Protein AF-A0A1F8TET8-F1 (afdb_monomer_lite)

Structure (mmCIF, N/CA/C/O backbone):
data_AF-A0A1F8TET8-F1
#
_entry.id   AF-A0A1F8TET8-F1
#
loop_
_atom_site.group_PDB
_atom_site.id
_atom_site.type_symbol
_atom_site.label_atom_id
_atom_site.label_alt_id
_atom_site.label_comp_id
_atom_site.label_asym_id
_atom_site.label_entity_id
_atom_site.label_seq_id
_atom_site.pdbx_PDB_ins_code
_atom_site.Cartn_x
_atom_site.Cartn_y
_atom_site.Cartn_z
_atom_site.occupancy
_atom_site.B_iso_or_equiv
_atom_site.auth_seq_id
_atom_site.auth_comp_id
_atom_site.auth_asym_id
_atom_site.auth_atom_id
_atom_site.pdbx_PDB_model_num
ATOM 1 N N . MET A 1 1 ? -2.206 -11.222 17.974 1.00 69.44 1 MET A N 1
ATOM 2 C CA . MET A 1 1 ? -2.991 -10.123 17.373 1.00 69.44 1 MET A CA 1
ATOM 3 C C . MET A 1 1 ? -2.351 -9.606 16.094 1.00 69.44 1 MET A C 1
ATOM 5 O O . MET A 1 1 ? -3.014 -9.692 15.076 1.00 69.44 1 MET A O 1
ATOM 9 N N . LEU A 1 2 ? -1.082 -9.167 16.093 1.00 76.62 2 LEU A N 1
ATOM 10 C CA . LEU A 1 2 ? -0.405 -8.680 14.872 1.00 76.62 2 LEU A CA 1
ATOM 11 C C . LEU A 1 2 ? -0.388 -9.699 13.717 1.00 76.62 2 LEU A C 1
ATOM 13 O O . LEU A 1 2 ? -0.742 -9.358 12.598 1.00 76.62 2 LEU A O 1
ATOM 17 N N . SER A 1 3 ? -0.072 -10.969 13.991 1.00 75.56 3 SER A N 1
ATOM 18 C CA . SER A 1 3 ? -0.052 -12.029 12.964 1.00 75.56 3 SER A CA 1
ATOM 19 C C . SER A 1 3 ? -1.425 -12.343 12.355 1.00 75.56 3 SER A C 1
ATOM 21 O O . SER A 1 3 ? -1.519 -12.833 11.228 1.00 75.56 3 SER A O 1
ATOM 23 N N . THR A 1 4 ? -2.497 -12.076 13.101 1.00 84.06 4 THR A N 1
ATOM 24 C CA . THR A 1 4 ? -3.876 -12.392 12.716 1.00 84.06 4 THR A CA 1
ATOM 25 C C . THR A 1 4 ? -4.678 -11.157 12.324 1.00 84.06 4 THR A C 1
ATOM 27 O O . THR A 1 4 ? -5.859 -11.298 12.040 1.00 84.06 4 THR A O 1
ATOM 30 N N . ASN A 1 5 ? -4.076 -9.964 12.364 1.00 88.00 5 ASN A N 1
ATOM 31 C CA . ASN A 1 5 ? -4.773 -8.682 12.267 1.00 88.00 5 ASN A CA 1
ATOM 32 C C . ASN A 1 5 ? -5.992 -8.568 13.211 1.00 88.00 5 ASN A C 1
ATOM 34 O O . ASN A 1 5 ? -7.036 -8.047 12.852 1.00 88.00 5 ASN A O 1
ATOM 38 N N . GLY A 1 6 ? -5.911 -9.146 14.413 1.00 86.56 6 GLY A N 1
ATOM 39 C CA . GLY A 1 6 ? -7.064 -9.199 15.329 1.00 86.56 6 GLY A CA 1
ATOM 40 C C . GLY A 1 6 ? -8.231 -10.084 14.855 1.00 86.56 6 GLY A C 1
ATOM 41 O O . GLY A 1 6 ? -9.262 -10.108 15.511 1.00 86.56 6 GLY A O 1
ATOM 42 N N . GLY A 1 7 ? -8.059 -10.858 13.778 1.00 88.44 7 GLY A N 1
ATOM 43 C CA . GLY A 1 7 ? -9.100 -11.720 13.213 1.00 88.44 7 GLY A CA 1
ATOM 44 C C . GLY A 1 7 ? -9.996 -11.032 12.181 1.00 88.44 7 GLY A C 1
ATOM 45 O O . GLY A 1 7 ? -11.048 -11.581 11.873 1.00 88.44 7 GLY A O 1
ATOM 46 N N . CYS A 1 8 ? -9.595 -9.868 11.660 1.00 90.94 8 CYS A N 1
ATOM 47 C CA . CYS A 1 8 ? -10.317 -9.145 10.616 1.00 90.94 8 CYS A CA 1
ATOM 48 C C . CYS A 1 8 ? -9.462 -8.935 9.358 1.00 90.94 8 CYS A C 1
ATOM 50 O O . CYS A 1 8 ? -8.225 -8.959 9.408 1.00 90.94 8 CYS A O 1
ATOM 52 N N . ASP A 1 9 ? -10.138 -8.682 8.243 1.00 92.44 9 ASP A N 1
ATOM 53 C CA . ASP A 1 9 ? -9.525 -8.286 6.977 1.00 92.44 9 ASP A CA 1
ATOM 54 C C . ASP A 1 9 ? -9.534 -6.757 6.832 1.00 92.44 9 ASP A C 1
ATOM 56 O O . ASP A 1 9 ? -10.277 -6.059 7.528 1.00 92.44 9 ASP A O 1
ATOM 60 N N . LEU A 1 10 ? -8.683 -6.219 5.955 1.00 95.00 10 LEU A N 1
ATOM 61 C CA . LEU A 1 10 ? -8.672 -4.779 5.679 1.00 95.00 10 LEU A CA 1
ATOM 62 C C . LEU A 1 10 ? -10.056 -4.318 5.163 1.00 95.00 10 LEU A C 1
ATOM 64 O O . LEU A 1 10 ? -10.738 -5.099 4.502 1.00 95.00 10 LEU A O 1
ATOM 68 N N . PRO A 1 11 ? -10.496 -3.079 5.466 1.00 94.56 11 PRO A N 1
ATOM 69 C CA . PRO A 1 11 ? -9.750 -1.974 6.082 1.00 94.56 11 PRO A CA 1
ATOM 70 C C . PRO A 1 11 ? -9.685 -2.007 7.620 1.00 94.56 11 PRO A C 1
ATOM 72 O O . PRO A 1 11 ? -9.232 -1.045 8.237 1.00 94.56 11 PRO A O 1
ATOM 75 N N . CYS A 1 12 ? -10.116 -3.090 8.272 1.00 94.06 12 CYS A N 1
ATOM 76 C CA . CYS A 1 12 ? -9.919 -3.240 9.710 1.00 94.06 12 CYS A CA 1
ATOM 77 C C . CYS A 1 12 ? -8.447 -3.510 10.047 1.00 94.06 12 CYS A C 1
ATOM 79 O O . CYS A 1 12 ? -7.751 -4.237 9.333 1.00 94.06 12 CYS A O 1
ATOM 81 N N . TRP A 1 13 ? -7.972 -2.961 11.166 1.00 93.69 13 TRP A N 1
ATOM 82 C CA . TRP A 1 13 ? -6.619 -3.217 11.652 1.00 93.69 13 TRP A CA 1
ATOM 83 C C . TRP A 1 13 ? -6.600 -3.519 13.149 1.00 93.69 13 TRP A C 1
ATOM 85 O O . TRP A 1 13 ? -7.124 -2.763 13.961 1.00 93.69 13 TRP A O 1
ATOM 95 N N . LEU A 1 14 ? -6.016 -4.662 13.519 1.00 91.44 14 LEU A N 1
ATOM 96 C CA . LEU A 1 14 ? -6.036 -5.217 14.880 1.00 91.44 14 LEU A CA 1
ATOM 97 C C . LEU A 1 14 ? -7.440 -5.316 15.515 1.00 91.44 14 LEU A C 1
ATOM 99 O O . LEU A 1 14 ? -7.566 -5.257 16.735 1.00 91.44 14 LEU A O 1
ATOM 103 N N . GLY A 1 15 ? -8.485 -5.515 14.709 1.00 92.62 15 GLY A N 1
ATOM 104 C CA . GLY A 1 15 ? -9.877 -5.555 15.175 1.00 92.62 15 GLY A CA 1
ATOM 105 C C . GLY A 1 15 ? -10.563 -4.185 15.253 1.00 92.62 15 GLY A C 1
ATOM 106 O O . GLY A 1 15 ? -11.757 -4.127 15.532 1.00 92.62 15 GLY A O 1
ATOM 107 N N . LEU A 1 16 ? -9.850 -3.086 14.982 1.00 94.38 16 LEU A N 1
ATOM 108 C CA . LEU A 1 16 ? -10.440 -1.754 14.882 1.00 94.38 16 LEU A CA 1
ATOM 109 C C . LEU A 1 16 ? -10.988 -1.542 13.471 1.00 94.38 16 LEU A C 1
ATOM 111 O O . LEU A 1 16 ? -10.232 -1.525 12.500 1.00 94.38 16 LEU A O 1
ATOM 115 N N . HIS A 1 17 ? -12.302 -1.362 13.372 1.00 95.69 17 HIS A N 1
ATOM 116 C CA . HIS A 1 17 ? -12.996 -1.036 12.131 1.00 95.69 17 HIS A CA 1
ATOM 117 C C . HIS A 1 17 ? -13.139 0.489 11.991 1.00 95.69 17 HIS A C 1
ATOM 119 O O . HIS A 1 17 ? -13.837 1.102 12.809 1.00 95.69 17 HIS A O 1
ATOM 125 N N . PRO A 1 18 ? -12.513 1.124 10.983 1.00 93.62 18 PRO A N 1
ATOM 126 C CA . PRO A 1 18 ? -12.748 2.536 10.705 1.00 93.62 18 PRO A CA 1
ATOM 127 C C . PRO A 1 18 ? -14.239 2.811 10.456 1.00 93.62 18 PRO A C 1
ATOM 129 O O . PRO A 1 18 ? -14.913 2.046 9.772 1.00 93.62 18 PRO A O 1
ATOM 132 N N . GLY A 1 19 ? -14.759 3.897 11.022 1.00 92.62 19 GLY A N 1
ATOM 133 C CA . GLY A 1 19 ? -16.165 4.300 10.954 1.00 92.62 19 GLY A CA 1
ATOM 134 C C . GLY A 1 19 ? -17.055 3.739 12.068 1.00 92.62 19 GLY A C 1
ATOM 135 O O . GLY A 1 19 ? -18.142 4.272 12.276 1.00 92.62 19 GLY A O 1
ATOM 136 N N . SER A 1 20 ? -16.614 2.723 12.821 1.00 94.62 20 SER A N 1
ATOM 137 C CA . SER A 1 20 ? -17.413 2.144 13.915 1.00 94.62 20 SER A CA 1
ATOM 138 C C . SER A 1 20 ? -16.651 1.907 15.218 1.00 94.62 20 SER A C 1
ATOM 140 O O . SER A 1 20 ? -17.275 1.880 16.276 1.00 94.62 20 SER A O 1
ATOM 142 N N . ALA A 1 21 ? -15.328 1.727 15.171 1.00 94.81 21 ALA A N 1
ATOM 143 C CA . ALA A 1 21 ? -14.517 1.559 16.371 1.00 94.81 21 ALA A CA 1
ATOM 144 C C . ALA A 1 21 ? -14.505 2.848 17.198 1.00 94.81 21 ALA A C 1
ATOM 146 O O . ALA A 1 21 ? -14.271 3.941 16.678 1.00 94.81 21 ALA A O 1
ATOM 147 N N . THR A 1 22 ? -14.736 2.717 18.496 1.00 93.69 22 THR A N 1
ATOM 148 C CA . THR A 1 22 ? -14.766 3.836 19.434 1.00 93.69 22 THR A CA 1
ATOM 149 C C . THR A 1 22 ? -13.383 4.115 20.010 1.00 93.69 22 THR A C 1
ATOM 151 O O . THR A 1 22 ? -12.483 3.274 19.989 1.00 93.69 22 THR A O 1
ATOM 154 N N . TRP A 1 23 ? -13.206 5.298 20.594 1.00 87.31 23 TRP A N 1
ATOM 155 C CA . TRP A 1 23 ? -11.983 5.605 21.335 1.00 87.31 23 TRP A CA 1
ATOM 156 C C . TRP A 1 23 ? -11.792 4.716 22.578 1.00 87.31 23 TRP A C 1
ATOM 158 O O . TRP A 1 23 ? -10.664 4.472 23.003 1.00 87.31 23 TRP A O 1
ATOM 168 N N . GLU A 1 24 ? -12.881 4.191 23.144 1.00 89.06 24 GLU A N 1
ATOM 169 C CA . GLU A 1 24 ? -12.818 3.213 24.233 1.00 89.06 24 GLU A CA 1
ATOM 170 C C . GLU A 1 24 ? -12.216 1.882 23.756 1.00 89.06 24 GLU A C 1
ATOM 172 O O . GLU A 1 24 ? -11.356 1.328 24.442 1.00 89.06 24 GLU A O 1
ATOM 177 N N . ASP A 1 25 ? -12.568 1.425 22.548 1.00 92.00 25 ASP A N 1
ATOM 178 C CA . ASP A 1 25 ? -11.974 0.227 21.936 1.00 92.00 25 ASP A CA 1
ATOM 179 C C . ASP A 1 25 ? -10.461 0.392 21.736 1.00 92.00 25 ASP A C 1
ATOM 181 O O . ASP A 1 25 ? -9.678 -0.515 22.027 1.00 92.00 25 ASP A O 1
ATOM 185 N N . VAL A 1 26 ? -10.034 1.581 21.292 1.00 88.88 26 VAL A N 1
ATOM 186 C CA . VAL A 1 26 ? -8.614 1.933 21.148 1.00 88.88 26 VAL A CA 1
ATOM 187 C C . VAL A 1 26 ? -7.909 1.894 22.501 1.00 88.88 26 VAL A C 1
ATOM 189 O O . VAL A 1 26 ? -6.871 1.243 22.641 1.00 88.88 26 VAL A O 1
ATOM 192 N N . ALA A 1 27 ? -8.469 2.565 23.510 1.00 84.50 27 ALA A N 1
ATOM 193 C CA . ALA A 1 27 ? -7.893 2.602 24.849 1.00 84.50 27 ALA A CA 1
ATOM 194 C C . ALA A 1 27 ? -7.769 1.192 25.443 1.00 84.50 27 ALA A C 1
ATOM 196 O O . ALA A 1 27 ? -6.728 0.853 26.003 1.00 84.50 27 ALA A O 1
ATOM 197 N N . TYR A 1 28 ? -8.783 0.344 25.265 1.00 87.25 28 TYR A N 1
ATOM 198 C CA . TYR A 1 28 ? -8.751 -1.051 25.698 1.00 87.25 28 TYR A CA 1
ATOM 199 C C . TYR A 1 28 ? -7.645 -1.850 24.995 1.00 87.25 28 TYR A C 1
ATOM 201 O O . TYR A 1 28 ? -6.892 -2.576 25.648 1.00 87.25 28 TYR A O 1
ATOM 209 N N . LEU A 1 29 ? -7.514 -1.689 23.675 1.00 86.81 29 LEU A N 1
ATOM 210 C CA . LEU A 1 29 ? -6.536 -2.413 22.867 1.00 86.81 29 LEU A CA 1
ATOM 211 C C . LEU A 1 29 ? -5.087 -2.027 23.206 1.00 86.81 29 LEU A C 1
ATOM 213 O O . LEU A 1 29 ? -4.218 -2.901 23.260 1.00 86.81 29 LEU A O 1
ATOM 217 N N . PHE A 1 30 ? -4.820 -0.739 23.444 1.00 81.88 30 PHE A N 1
ATOM 218 C CA . PHE A 1 30 ? -3.462 -0.221 23.643 1.00 81.88 30 PHE A CA 1
ATOM 219 C C . PHE A 1 30 ? -3.067 0.025 25.101 1.00 81.88 30 PHE A C 1
ATOM 221 O O . PHE A 1 30 ? -1.876 0.199 25.354 1.00 81.88 30 PHE A O 1
ATOM 228 N N . ALA A 1 31 ? -3.986 -0.045 26.072 1.00 79.19 31 ALA A N 1
ATOM 229 C CA . ALA A 1 31 ? -3.668 0.083 27.501 1.00 79.19 31 ALA A CA 1
ATOM 230 C C . ALA A 1 31 ? -2.448 -0.746 27.969 1.00 79.19 31 ALA A C 1
ATOM 232 O O . ALA A 1 31 ? -1.687 -0.244 28.797 1.00 79.19 31 ALA A O 1
ATOM 233 N N . PRO A 1 32 ? -2.194 -1.972 27.461 1.00 77.69 32 PRO A N 1
ATOM 234 C CA . PRO A 1 32 ? -1.034 -2.757 27.888 1.00 77.69 32 PRO A CA 1
ATOM 235 C C . PRO A 1 32 ? 0.312 -2.324 27.282 1.00 77.69 32 PRO A C 1
ATOM 237 O O . PRO A 1 32 ? 1.351 -2.774 27.761 1.00 77.69 32 PRO A O 1
ATOM 240 N N . VAL A 1 33 ? 0.313 -1.539 26.197 1.00 71.00 33 VAL A N 1
ATOM 241 C CA . VAL A 1 33 ? 1.500 -1.315 25.344 1.00 71.00 33 VAL A CA 1
ATOM 242 C C . VAL A 1 33 ? 1.757 0.147 24.972 1.00 71.00 33 VAL A C 1
ATOM 244 O O . VAL A 1 33 ? 2.816 0.445 24.426 1.00 71.00 33 VAL A O 1
ATOM 247 N N . ALA A 1 34 ? 0.828 1.064 25.245 1.00 62.81 34 ALA A N 1
ATOM 248 C CA . ALA A 1 34 ? 0.993 2.477 24.927 1.00 62.81 34 ALA A CA 1
ATOM 249 C C . ALA A 1 34 ? 2.101 3.107 25.788 1.00 62.81 34 ALA A C 1
ATOM 251 O O . ALA A 1 34 ? 1.988 3.204 27.009 1.00 62.81 34 ALA A O 1
ATOM 252 N N . THR A 1 35 ? 3.182 3.536 25.139 1.00 53.69 35 THR A N 1
ATOM 253 C CA . THR A 1 35 ? 4.355 4.150 25.783 1.00 53.69 35 THR A CA 1
ATOM 254 C C . THR A 1 35 ? 4.352 5.680 25.715 1.00 53.69 35 THR A C 1
ATOM 256 O O . THR A 1 35 ? 5.022 6.316 26.526 1.00 53.69 35 THR A O 1
ATOM 259 N N . SER A 1 36 ? 3.582 6.286 24.803 1.00 53.81 36 SER A N 1
ATOM 260 C CA . SER A 1 36 ? 3.401 7.741 24.713 1.00 53.81 36 SER A CA 1
ATOM 261 C C . SER A 1 36 ? 2.213 8.103 23.820 1.00 53.81 36 SER A C 1
ATOM 263 O O . SER A 1 36 ? 2.158 7.648 22.682 1.00 53.81 36 SER A O 1
ATOM 265 N N . GLU A 1 37 ? 1.314 8.965 24.296 1.00 56.78 37 GLU A N 1
ATOM 266 C CA . GLU A 1 37 ? 0.378 9.699 23.438 1.00 56.78 37 GLU A CA 1
ATOM 267 C C . GLU A 1 37 ? 1.061 11.003 23.013 1.00 56.78 37 GLU A C 1
ATOM 269 O O . GLU A 1 37 ? 1.509 11.768 23.871 1.00 56.78 37 GLU A O 1
ATOM 274 N N . ILE A 1 38 ? 1.161 11.271 21.710 1.00 54.97 38 ILE A N 1
ATOM 275 C CA . ILE A 1 38 ? 1.656 12.555 21.198 1.00 54.97 38 ILE A CA 1
ATOM 276 C C . ILE A 1 38 ? 0.474 13.285 20.550 1.00 54.97 38 ILE A C 1
ATOM 278 O O . ILE A 1 38 ? 0.124 12.973 19.413 1.00 54.97 38 ILE A O 1
ATOM 282 N N . PRO A 1 39 ? -0.166 14.246 21.243 1.00 53.25 39 PRO A N 1
ATOM 283 C CA . PRO A 1 39 ? -1.219 15.056 20.648 1.00 53.25 39 PRO A CA 1
ATOM 284 C C . PRO A 1 39 ? -0.616 15.961 19.569 1.00 53.25 39 PRO A C 1
ATOM 286 O O . PRO A 1 39 ? 0.228 16.810 19.866 1.00 53.25 39 PRO A O 1
ATOM 289 N N . PHE A 1 40 ? -1.045 15.801 18.319 1.00 51.31 40 PHE A N 1
ATOM 290 C CA . PHE A 1 40 ? -0.646 16.698 17.233 1.00 51.31 40 PHE A CA 1
ATOM 291 C C . PHE A 1 40 ? -1.579 17.924 17.172 1.00 51.31 40 PHE A C 1
ATOM 293 O O . PHE A 1 40 ? -2.772 17.792 17.472 1.00 51.31 40 PHE A O 1
ATOM 300 N N . PRO A 1 41 ? -1.091 19.125 16.796 1.00 48.12 41 PRO A N 1
ATOM 301 C CA . PRO A 1 41 ? -1.963 20.273 16.569 1.00 48.12 41 PRO A CA 1
ATOM 302 C C . PRO A 1 41 ? -3.046 19.949 15.522 1.00 48.12 41 PRO A C 1
ATOM 304 O O . PRO A 1 41 ? -2.769 19.247 14.548 1.00 48.12 41 PRO A O 1
ATOM 307 N N . PRO A 1 42 ? -4.280 20.451 15.705 1.00 46.47 42 PRO A N 1
ATOM 308 C CA . PRO A 1 42 ? -5.422 20.070 14.885 1.00 46.47 42 PRO A CA 1
ATOM 309 C C . PRO A 1 42 ? -5.293 20.655 13.475 1.00 46.47 42 PRO A C 1
ATOM 311 O O . PRO A 1 42 ? -5.632 21.813 13.239 1.00 46.47 42 PRO A O 1
ATOM 314 N N . SER A 1 43 ? -4.827 19.858 12.518 1.00 47.50 43 SER A N 1
ATOM 315 C CA . SER A 1 43 ? -4.970 20.157 11.094 1.00 47.50 43 SER A CA 1
ATOM 316 C C . SER A 1 43 ? -6.057 19.265 10.507 1.00 47.50 43 SER A C 1
ATOM 318 O O . SER A 1 43 ? -5.806 18.119 10.156 1.00 47.50 43 SER A O 1
ATOM 320 N N . VAL A 1 44 ? -7.267 19.826 10.427 1.00 52.62 44 VAL A N 1
ATOM 321 C CA . VAL A 1 44 ? -8.427 19.403 9.612 1.00 52.62 44 VAL A CA 1
ATOM 322 C C . VAL A 1 44 ? -9.047 18.030 9.928 1.00 52.62 44 VAL A C 1
ATOM 324 O O . VAL A 1 44 ? -10.238 17.848 9.684 1.00 52.62 44 VAL A O 1
ATOM 327 N N . VAL A 1 45 ? -8.333 17.121 10.589 1.00 52.25 45 VAL A N 1
ATOM 328 C CA . VAL A 1 45 ? -8.876 15.862 11.102 1.00 52.25 45 VAL A CA 1
ATOM 329 C C . VAL A 1 45 ? -8.779 15.857 12.623 1.00 52.25 45 VAL A C 1
ATOM 331 O O . VAL A 1 45 ? -7.751 16.157 13.230 1.00 52.25 45 VAL A O 1
ATOM 334 N N . THR A 1 46 ? -9.925 15.593 13.230 1.00 60.16 46 THR A N 1
ATOM 335 C CA . THR A 1 46 ? -10.144 15.398 14.655 1.00 60.16 46 THR A CA 1
ATOM 336 C C . THR A 1 46 ? -9.121 14.379 15.209 1.00 60.16 46 THR A C 1
ATOM 338 O O . THR A 1 46 ? -8.795 13.387 14.565 1.00 60.16 46 THR A O 1
ATOM 341 N N . LYS A 1 47 ? -8.503 14.761 16.332 1.00 62.84 47 LYS A N 1
ATOM 342 C CA . LYS A 1 47 ? -7.397 14.137 17.092 1.00 62.84 47 LYS A CA 1
ATOM 343 C C . LYS A 1 47 ? -6.635 12.965 16.440 1.00 62.84 47 LYS A C 1
ATOM 345 O O . LYS A 1 47 ? -7.169 11.871 16.268 1.00 62.84 47 LYS A O 1
ATOM 350 N N . ARG A 1 48 ? -5.332 13.181 16.218 1.00 69.94 48 ARG A N 1
ATOM 351 C CA . ARG A 1 48 ? -4.355 12.150 15.842 1.00 69.94 48 ARG A CA 1
ATOM 352 C C . ARG A 1 48 ? -3.645 11.592 17.075 1.00 69.94 48 ARG A C 1
ATOM 354 O O . ARG A 1 48 ? -3.184 12.369 17.910 1.00 69.94 48 ARG A O 1
ATOM 361 N N . TYR A 1 49 ? -3.496 10.272 17.126 1.00 69.00 49 TYR A N 1
ATOM 362 C CA . TYR A 1 49 ? -2.716 9.567 18.142 1.00 69.00 49 TYR A CA 1
ATOM 363 C C . TYR A 1 49 ? -1.697 8.653 17.479 1.00 69.00 49 TYR A C 1
ATOM 365 O O . TYR A 1 49 ? -2.088 7.767 16.721 1.00 69.00 49 TYR A O 1
ATOM 373 N N . ASP A 1 50 ? -0.417 8.872 17.776 1.00 69.06 50 ASP A N 1
ATOM 374 C CA . ASP A 1 50 ? 0.682 8.074 17.242 1.00 69.06 50 ASP A CA 1
ATOM 375 C C . ASP A 1 50 ? 1.232 7.089 18.283 1.00 69.06 50 ASP A C 1
ATOM 377 O O . ASP A 1 50 ? 1.591 7.488 19.391 1.00 69.06 50 ASP A O 1
ATOM 381 N N . PHE A 1 51 ? 1.356 5.815 17.908 1.00 70.31 51 PHE A N 1
ATOM 382 C CA . PHE A 1 51 ? 1.993 4.771 18.715 1.00 70.31 51 PHE A CA 1
ATOM 383 C C . PHE A 1 51 ? 3.232 4.240 17.997 1.00 70.31 51 PHE A C 1
ATOM 385 O O . PHE A 1 51 ? 3.146 3.845 16.835 1.00 70.31 51 PHE A O 1
ATOM 392 N N . GLY A 1 52 ? 4.371 4.206 18.693 1.00 68.38 52 GLY A N 1
ATOM 393 C CA . GLY A 1 52 ? 5.614 3.602 18.212 1.00 68.38 52 GLY A CA 1
ATOM 394 C C . GLY A 1 52 ? 5.889 2.271 18.910 1.00 68.38 52 GLY A C 1
ATOM 395 O O . GLY A 1 52 ? 5.956 2.224 20.138 1.00 68.38 52 GLY A O 1
ATOM 396 N N . LEU A 1 53 ? 6.063 1.194 18.143 1.00 69.56 53 LEU A N 1
ATOM 397 C CA . LEU A 1 53 ? 6.395 -0.136 18.656 1.00 69.56 53 LEU A CA 1
ATOM 398 C C . LEU A 1 53 ? 7.643 -0.692 17.962 1.00 69.56 53 LEU A C 1
ATOM 400 O O . LEU A 1 53 ? 7.652 -0.867 16.743 1.00 69.56 53 LEU A O 1
ATOM 404 N N . SER A 1 54 ? 8.654 -1.057 18.751 1.00 70.75 54 SER A N 1
ATOM 405 C CA . SER A 1 54 ? 9.765 -1.893 18.290 1.00 70.75 54 SER A CA 1
ATOM 406 C C . SER A 1 54 ? 9.331 -3.357 18.265 1.00 70.75 54 SER A C 1
ATOM 408 O O . SER A 1 54 ? 9.044 -3.953 19.306 1.00 70.75 54 SER A O 1
ATOM 410 N N . LEU A 1 55 ? 9.272 -3.966 17.079 1.00 68.44 55 LEU A N 1
ATOM 411 C CA . LEU A 1 55 ? 8.737 -5.326 16.917 1.00 68.44 55 LEU A CA 1
ATOM 412 C C . LEU A 1 55 ? 9.749 -6.440 17.215 1.00 68.44 55 LEU A C 1
ATOM 414 O O . LEU A 1 55 ? 9.378 -7.615 17.250 1.00 68.44 55 LEU A O 1
ATOM 418 N N . ASN A 1 56 ? 11.020 -6.111 17.445 1.00 68.31 56 ASN A N 1
ATOM 419 C CA . ASN A 1 56 ? 12.008 -7.081 17.897 1.00 68.31 56 ASN A CA 1
ATOM 420 C C . ASN A 1 56 ? 12.989 -6.482 18.910 1.00 68.31 56 ASN A C 1
ATOM 422 O O . ASN A 1 56 ? 13.124 -5.273 19.036 1.00 68.31 56 ASN A O 1
ATOM 426 N N . ARG A 1 57 ? 13.693 -7.360 19.638 1.00 62.22 57 ARG A N 1
ATOM 427 C CA . ARG A 1 57 ? 14.670 -6.968 20.675 1.00 62.22 57 ARG A CA 1
ATOM 428 C C . ARG A 1 57 ? 15.879 -6.197 20.144 1.00 62.22 57 ARG A C 1
ATOM 430 O O . ARG A 1 57 ? 16.689 -5.744 20.941 1.00 62.22 57 ARG A O 1
ATOM 437 N N . LEU A 1 58 ? 16.044 -6.170 18.827 1.00 59.22 58 LEU A N 1
ATOM 438 C CA . LEU A 1 58 ? 17.153 -5.513 18.156 1.00 59.22 58 LEU A CA 1
ATOM 439 C C . LEU A 1 58 ? 16.729 -4.141 17.591 1.00 59.22 58 LEU A C 1
ATOM 441 O O . LEU A 1 58 ? 17.547 -3.500 16.950 1.00 59.22 58 LEU A O 1
ATOM 445 N N . ASP A 1 59 ? 15.475 -3.711 17.810 1.00 65.69 59 ASP A N 1
ATOM 446 C CA . ASP A 1 59 ? 14.892 -2.447 17.322 1.00 65.69 59 ASP A CA 1
ATOM 447 C C . ASP A 1 59 ? 14.992 -2.248 15.798 1.00 65.69 59 ASP A C 1
ATOM 449 O O . ASP A 1 59 ? 15.060 -1.141 15.275 1.00 65.69 59 ASP A O 1
ATOM 453 N N . ILE A 1 60 ? 14.987 -3.356 15.061 1.00 63.47 60 ILE A N 1
ATOM 454 C CA . ILE A 1 60 ? 15.248 -3.382 13.619 1.00 63.47 60 ILE A CA 1
ATOM 455 C C . ILE A 1 60 ? 13.991 -3.018 12.798 1.00 63.47 60 ILE A C 1
ATOM 457 O O . ILE A 1 60 ? 14.091 -2.586 11.647 1.00 63.47 60 ILE A O 1
ATOM 461 N N . VAL A 1 61 ? 12.797 -3.225 13.363 1.00 71.38 61 VAL A N 1
ATOM 462 C CA . VAL A 1 61 ? 11.514 -2.926 12.709 1.00 71.38 61 VAL A CA 1
ATOM 463 C C . VAL A 1 61 ? 10.674 -2.051 13.625 1.00 71.38 61 VAL A C 1
ATOM 465 O O . VAL A 1 61 ? 10.294 -2.487 14.717 1.00 71.38 61 VAL A O 1
ATOM 468 N N . ASN A 1 62 ? 10.340 -0.864 13.127 1.00 77.69 62 ASN A N 1
ATOM 469 C CA . ASN A 1 62 ? 9.439 0.072 13.775 1.00 77.69 62 ASN A CA 1
ATOM 470 C C . ASN A 1 62 ? 8.047 -0.029 13.162 1.00 77.69 62 ASN A C 1
ATOM 472 O O . ASN A 1 62 ? 7.883 -0.058 11.942 1.00 77.69 62 ASN A O 1
ATOM 476 N N . LEU A 1 63 ? 7.049 -0.049 14.034 1.00 82.88 63 LEU A N 1
ATOM 477 C CA . LEU A 1 63 ? 5.650 0.126 13.695 1.00 82.88 63 LEU A CA 1
ATOM 478 C C . LEU A 1 63 ? 5.195 1.477 14.244 1.00 82.88 63 LEU A C 1
ATOM 480 O O . LEU A 1 63 ? 5.210 1.684 15.455 1.00 82.88 63 LEU A O 1
ATOM 484 N N . LEU A 1 64 ? 4.792 2.369 13.347 1.00 83.69 64 LEU A N 1
ATOM 485 C CA . LEU A 1 64 ? 4.104 3.612 13.660 1.00 83.69 64 LEU A CA 1
ATOM 486 C C . LEU A 1 64 ? 2.618 3.443 13.333 1.00 83.69 64 LEU A C 1
ATOM 488 O O . LEU A 1 64 ? 2.268 3.053 12.222 1.00 83.69 64 LEU A O 1
ATOM 492 N N . LEU A 1 65 ? 1.746 3.746 14.285 1.00 85.44 65 LEU A N 1
ATOM 493 C CA . LEU A 1 65 ? 0.295 3.709 14.113 1.00 85.44 65 LEU A CA 1
ATOM 494 C C . LEU A 1 65 ? -0.280 5.094 14.376 1.00 85.44 65 LEU A C 1
ATOM 496 O O . LEU A 1 65 ? -0.155 5.560 15.498 1.00 85.44 65 LEU A O 1
ATOM 500 N N . GLY A 1 66 ? -0.944 5.694 13.392 1.00 85.44 66 GLY A N 1
ATOM 501 C CA . GLY A 1 66 ? -1.720 6.921 13.533 1.00 85.44 66 GLY A CA 1
ATOM 502 C C . GLY A 1 66 ? -3.220 6.626 13.540 1.00 85.44 66 GLY A C 1
ATOM 503 O O . GLY A 1 66 ? -3.741 6.080 12.572 1.00 85.44 66 GLY A O 1
ATOM 504 N N . LEU A 1 67 ? -3.933 7.004 14.598 1.00 86.56 67 LEU A N 1
ATOM 505 C CA . LEU A 1 67 ? -5.396 6.905 14.670 1.00 86.56 67 LEU A CA 1
ATOM 506 C C . LEU A 1 67 ? -6.018 8.291 14.623 1.00 86.56 67 LEU A C 1
ATOM 508 O O . LEU A 1 67 ? -5.602 9.168 15.377 1.00 86.56 67 LEU A O 1
ATOM 512 N N . PHE A 1 68 ? -7.023 8.464 13.769 1.00 84.56 68 PHE A N 1
ATOM 513 C CA . PHE A 1 68 ? -7.738 9.722 13.587 1.00 84.56 68 PHE A CA 1
ATOM 514 C C . PHE A 1 68 ? -9.178 9.548 14.059 1.00 84.56 68 PHE A C 1
ATOM 516 O O . PHE A 1 68 ? -9.942 8.775 13.482 1.00 84.56 68 PHE A O 1
ATOM 523 N N . GLU A 1 69 ? -9.542 10.236 15.132 1.00 84.44 69 GLU A N 1
ATOM 524 C CA . GLU A 1 69 ? -10.835 10.113 15.811 1.00 84.44 69 GLU A CA 1
ATOM 525 C C . GLU A 1 69 ? -11.737 11.279 15.440 1.00 84.44 69 GLU A C 1
ATOM 527 O O . GLU A 1 69 ? -11.265 12.393 15.528 1.00 84.44 69 GLU A O 1
ATOM 532 N N . LYS A 1 70 ? -13.016 11.075 15.106 1.00 84.31 70 LYS A N 1
ATOM 533 C CA . LYS A 1 70 ? -14.044 12.125 14.999 1.00 84.31 70 LYS A CA 1
ATOM 534 C C . LYS A 1 70 ? -15.251 11.760 15.851 1.00 84.31 70 LYS A C 1
ATOM 536 O O . LYS A 1 70 ? -15.818 10.688 15.671 1.00 84.31 70 LYS A O 1
ATOM 541 N N . GLU A 1 71 ? -15.658 12.668 16.736 1.00 87.00 71 GLU A N 1
ATOM 542 C CA . GLU A 1 71 ? -16.837 12.507 17.604 1.00 87.00 71 GLU A CA 1
ATOM 543 C C . GLU A 1 71 ? -16.840 11.181 18.400 1.00 87.00 71 GLU A C 1
ATOM 545 O O . GLU A 1 71 ? -17.875 10.571 18.642 1.00 87.00 71 GLU A O 1
ATOM 550 N N . GLY A 1 72 ? -15.658 10.740 18.835 1.00 87.00 72 GLY A N 1
ATOM 551 C CA . GLY A 1 72 ? -15.423 9.519 19.605 1.00 87.00 72 GLY A CA 1
ATOM 552 C C . GLY A 1 72 ? -15.230 8.253 18.768 1.00 87.00 72 GLY A C 1
ATOM 553 O O . GLY A 1 72 ? -15.022 7.189 19.350 1.00 87.00 72 GLY A O 1
ATOM 554 N N . VAL A 1 73 ? -15.265 8.352 17.436 1.00 90.94 73 VAL A N 1
ATOM 555 C CA . VAL A 1 73 ? -15.179 7.217 16.506 1.00 90.94 73 VAL A CA 1
ATOM 556 C C . VAL A 1 73 ? -13.928 7.326 15.637 1.00 90.94 73 VAL A C 1
ATOM 558 O O . VAL A 1 73 ? -13.673 8.368 15.034 1.00 90.94 73 VAL A O 1
ATOM 561 N N . VAL A 1 74 ? -13.155 6.248 15.528 1.00 90.94 74 VAL A N 1
ATOM 562 C CA . VAL A 1 74 ? -11.986 6.158 14.642 1.00 90.94 74 VAL A CA 1
ATOM 563 C C . VAL A 1 74 ? -12.449 6.233 13.191 1.00 90.94 74 VAL A C 1
ATOM 565 O O . VAL A 1 74 ? -13.172 5.361 12.729 1.00 90.94 74 VAL A O 1
ATOM 568 N N . GLN A 1 75 ? -12.025 7.260 12.463 1.00 88.50 75 GLN A N 1
ATOM 569 C CA . GLN A 1 75 ? -12.372 7.474 11.055 1.00 88.50 75 GLN A CA 1
ATOM 570 C C . GLN A 1 75 ? -11.311 6.930 10.104 1.00 88.50 75 GLN A C 1
ATOM 572 O O . GLN A 1 75 ? -11.638 6.417 9.038 1.00 88.50 75 GLN A O 1
ATOM 577 N N . HIS A 1 76 ? -10.042 7.049 10.493 1.00 89.69 76 HIS A N 1
ATOM 578 C CA . HIS A 1 76 ? -8.910 6.643 9.674 1.00 89.69 76 HIS A CA 1
ATOM 579 C C . HIS A 1 76 ? -7.812 6.030 10.539 1.00 89.69 76 HIS A C 1
ATOM 581 O O . HIS A 1 76 ? -7.553 6.472 11.664 1.00 89.69 76 HIS A O 1
ATOM 587 N N . ILE A 1 77 ? -7.177 5.001 9.988 1.00 91.25 77 ILE A N 1
ATOM 588 C CA . ILE A 1 77 ? -6.056 4.287 10.581 1.00 91.25 77 ILE A CA 1
ATOM 589 C C . ILE A 1 77 ? -4.894 4.359 9.595 1.00 91.25 77 ILE A C 1
ATOM 591 O O . ILE A 1 77 ? -4.995 3.890 8.464 1.00 91.25 77 ILE A O 1
ATOM 595 N N . TYR A 1 78 ? -3.780 4.923 10.045 1.00 89.81 78 TYR A N 1
ATOM 596 C CA . TYR A 1 78 ? -2.506 4.914 9.345 1.00 89.81 78 TYR A CA 1
ATOM 597 C C . TYR A 1 78 ? -1.559 3.933 10.027 1.00 89.81 78 TYR A C 1
ATOM 599 O O . TYR A 1 78 ? -1.348 4.011 11.233 1.00 89.81 78 TYR A O 1
ATOM 607 N N . VAL A 1 79 ? -0.954 3.033 9.266 1.00 90.50 79 VAL A N 1
ATOM 608 C CA . VAL A 1 79 ? -0.003 2.042 9.768 1.00 90.50 79 VAL A CA 1
ATOM 609 C C . VAL A 1 79 ? 1.256 2.146 8.934 1.00 90.50 79 VAL A C 1
ATOM 611 O O . VAL A 1 79 ? 1.187 2.012 7.722 1.00 90.50 79 VAL A O 1
ATOM 614 N N . ASN A 1 80 ? 2.412 2.343 9.548 1.00 88.62 80 ASN A N 1
ATOM 615 C CA . ASN A 1 80 ? 3.689 2.358 8.854 1.00 88.62 80 ASN A CA 1
ATOM 616 C C . ASN A 1 80 ? 4.649 1.365 9.498 1.00 88.62 80 ASN A C 1
ATOM 618 O O . ASN A 1 80 ? 4.982 1.463 10.677 1.00 88.62 80 ASN A O 1
ATOM 622 N N . TYR A 1 81 ? 5.101 0.418 8.691 1.00 87.31 81 TYR A N 1
ATOM 623 C CA . TYR A 1 81 ? 6.204 -0.467 9.005 1.00 87.31 81 TYR A CA 1
ATOM 624 C C . TYR A 1 81 ? 7.446 0.075 8.319 1.00 87.31 81 TYR A C 1
ATOM 626 O O . TYR A 1 81 ? 7.506 0.124 7.088 1.00 87.31 81 TYR A O 1
ATOM 634 N N . SER A 1 82 ? 8.446 0.452 9.107 1.00 80.56 82 SER A N 1
ATOM 635 C CA . SER A 1 82 ? 9.726 0.929 8.598 1.00 80.56 82 SER A CA 1
ATOM 636 C C . SER A 1 82 ? 10.888 0.129 9.167 1.00 80.56 82 SER A C 1
ATOM 638 O O . SER A 1 82 ? 10.910 -0.300 10.323 1.00 80.56 82 SER A O 1
ATOM 640 N N . ALA A 1 83 ? 11.861 -0.093 8.299 1.00 70.69 83 ALA A N 1
ATOM 641 C CA . ALA A 1 83 ? 13.139 -0.690 8.620 1.00 70.69 83 ALA A CA 1
ATOM 642 C C . ALA A 1 83 ? 14.100 0.334 9.227 1.00 70.69 83 ALA A C 1
ATOM 644 O O . ALA A 1 83 ? 14.294 1.405 8.650 1.00 70.69 83 ALA A O 1
ATOM 645 N N . VAL A 1 84 ? 14.769 -0.014 10.327 1.00 63.34 84 VAL A N 1
ATOM 646 C CA . VAL A 1 84 ? 15.839 0.814 10.897 1.00 63.34 84 VAL A CA 1
ATOM 647 C C . VAL A 1 84 ? 17.200 0.252 10.474 1.00 63.34 84 VAL A C 1
ATOM 649 O O . VAL A 1 84 ? 17.576 -0.847 10.862 1.00 63.34 84 VAL A O 1
ATOM 652 N N . ASN A 1 85 ? 17.926 1.025 9.659 1.00 53.56 85 ASN A N 1
ATOM 653 C CA . ASN A 1 85 ? 19.387 1.036 9.458 1.00 53.56 85 ASN A CA 1
ATOM 654 C C . ASN A 1 85 ? 20.180 -0.265 9.165 1.00 53.56 85 ASN A C 1
ATOM 656 O O . ASN A 1 85 ? 21.404 -0.184 9.113 1.00 53.56 85 ASN A O 1
ATOM 660 N N . GLU A 1 86 ? 19.575 -1.428 8.893 1.00 60.62 86 GLU A N 1
ATOM 661 C CA . GLU A 1 86 ? 20.340 -2.678 8.663 1.00 60.62 86 GLU A CA 1
ATOM 662 C C . GLU A 1 86 ? 19.881 -3.512 7.446 1.00 60.62 86 GLU A C 1
ATOM 664 O O . GLU A 1 86 ? 19.606 -4.707 7.561 1.00 60.62 86 GLU A O 1
ATOM 669 N N . ARG A 1 87 ? 19.827 -2.900 6.253 1.00 58.78 87 ARG A N 1
ATOM 670 C CA . ARG A 1 87 ? 19.332 -3.536 5.005 1.00 58.78 87 ARG A CA 1
ATOM 671 C C . ARG A 1 87 ? 20.034 -4.847 4.630 1.00 58.78 87 ARG A C 1
ATOM 673 O O . ARG A 1 87 ? 19.378 -5.796 4.202 1.00 58.78 87 ARG A O 1
ATOM 680 N N . ASP A 1 88 ? 21.345 -4.929 4.854 1.00 64.50 88 ASP A N 1
ATOM 681 C CA . ASP A 1 88 ? 22.151 -6.105 4.497 1.00 64.50 88 ASP A CA 1
ATOM 682 C C . ASP A 1 88 ? 22.157 -7.201 5.573 1.00 64.50 88 ASP A C 1
ATOM 684 O O . ASP A 1 88 ? 22.805 -8.236 5.405 1.00 64.50 88 ASP A O 1
ATOM 688 N N . ASN A 1 89 ? 21.442 -7.016 6.688 1.00 68.12 89 ASN A N 1
ATOM 689 C CA . ASN A 1 89 ? 21.381 -8.011 7.750 1.00 68.12 89 ASN A CA 1
ATOM 690 C C . ASN A 1 89 ? 20.321 -9.090 7.419 1.00 68.12 89 ASN A C 1
ATOM 692 O O . ASN A 1 89 ? 19.123 -8.799 7.348 1.00 68.12 89 ASN A O 1
ATOM 696 N N . PRO A 1 90 ? 20.689 -10.377 7.267 1.00 70.38 90 PRO A N 1
ATOM 697 C CA . PRO A 1 90 ? 19.716 -11.440 7.004 1.00 70.38 90 PRO A CA 1
ATOM 698 C C . PRO A 1 90 ? 18.649 -11.584 8.102 1.00 70.38 90 PRO A C 1
ATOM 700 O O . PRO A 1 90 ? 17.504 -11.940 7.815 1.00 70.38 90 PRO A O 1
ATOM 703 N N . ALA A 1 91 ? 18.997 -11.281 9.358 1.00 68.56 91 ALA A N 1
ATOM 704 C CA . ALA A 1 91 ? 18.051 -11.297 10.471 1.00 68.56 91 ALA A CA 1
ATOM 705 C C . ALA A 1 91 ? 17.026 -10.151 10.380 1.00 68.56 91 ALA A C 1
ATOM 707 O O . ALA A 1 91 ? 15.875 -10.335 10.793 1.00 68.56 91 ALA A O 1
ATOM 708 N N . TYR A 1 92 ? 17.412 -9.008 9.796 1.00 70.12 92 TYR A N 1
ATOM 709 C CA . TYR A 1 92 ? 16.498 -7.914 9.459 1.00 70.12 92 TYR A CA 1
ATOM 710 C C . TYR A 1 92 ? 15.476 -8.370 8.424 1.00 70.12 92 TYR A C 1
ATOM 712 O O . TYR A 1 92 ? 14.279 -8.350 8.712 1.00 70.12 92 TYR A O 1
ATOM 720 N N . ASN A 1 93 ? 15.945 -8.870 7.278 1.00 70.81 93 ASN A N 1
ATOM 721 C CA . ASN A 1 93 ? 15.076 -9.284 6.177 1.00 70.81 93 ASN A CA 1
ATOM 722 C C . ASN A 1 93 ? 14.050 -10.328 6.635 1.00 70.81 93 ASN A C 1
ATOM 724 O O . ASN A 1 93 ? 12.866 -10.222 6.323 1.00 70.81 93 ASN A O 1
ATOM 728 N N . ALA A 1 94 ? 14.470 -11.292 7.460 1.00 76.75 94 ALA A N 1
ATOM 729 C CA . ALA A 1 94 ? 13.564 -12.283 8.032 1.00 76.75 94 ALA A CA 1
ATOM 730 C C . ALA A 1 94 ? 12.548 -11.677 9.020 1.00 76.75 94 ALA A C 1
ATOM 732 O O . ALA A 1 94 ? 11.372 -12.040 8.992 1.00 76.75 94 ALA A O 1
ATOM 733 N N . SER A 1 95 ? 12.979 -10.765 9.898 1.00 75.69 95 SER A N 1
ATOM 734 C CA . SER A 1 95 ? 12.098 -10.134 10.893 1.00 75.69 95 SER A CA 1
ATOM 735 C C . SER A 1 95 ? 11.062 -9.225 10.236 1.00 75.69 95 SER A C 1
ATOM 737 O O . SER A 1 95 ? 9.874 -9.340 10.538 1.00 75.69 95 SER A O 1
ATOM 739 N N . PHE A 1 96 ? 11.497 -8.371 9.307 1.00 77.69 96 PHE A N 1
ATOM 740 C CA . PHE A 1 96 ? 10.624 -7.489 8.540 1.00 77.69 96 PHE A CA 1
ATOM 741 C C . PHE A 1 96 ? 9.629 -8.303 7.710 1.00 77.69 96 PHE A C 1
ATOM 743 O O . PHE A 1 96 ? 8.423 -8.151 7.898 1.00 77.69 96 PHE A O 1
ATOM 750 N N . ALA A 1 97 ? 10.106 -9.259 6.902 1.00 80.06 97 ALA A N 1
ATOM 751 C CA . ALA A 1 97 ? 9.242 -10.117 6.090 1.00 80.06 97 ALA A CA 1
ATOM 752 C C . ALA A 1 97 ? 8.196 -10.867 6.927 1.00 80.06 97 ALA A C 1
ATOM 754 O O . ALA A 1 97 ? 7.068 -11.051 6.480 1.00 80.06 97 ALA A O 1
ATOM 755 N N . ASN A 1 98 ? 8.534 -11.295 8.147 1.00 80.62 98 ASN A N 1
ATOM 756 C CA . ASN A 1 98 ? 7.571 -11.941 9.038 1.00 80.62 98 ASN A CA 1
ATOM 757 C C . ASN A 1 98 ? 6.547 -10.961 9.622 1.00 80.62 98 ASN A C 1
ATOM 759 O O . ASN A 1 98 ? 5.371 -11.313 9.703 1.00 80.62 98 ASN A O 1
ATOM 763 N N . ALA A 1 99 ? 6.967 -9.755 10.011 1.00 79.56 99 ALA A N 1
ATOM 764 C CA . ALA A 1 99 ? 6.077 -8.736 10.567 1.00 79.56 99 ALA A CA 1
ATOM 765 C C . ALA A 1 99 ? 5.066 -8.223 9.533 1.00 79.56 99 ALA A C 1
ATOM 767 O O . ALA A 1 99 ? 3.904 -7.998 9.867 1.00 79.56 99 ALA A O 1
ATOM 768 N N . VAL A 1 100 ? 5.500 -8.083 8.279 1.00 84.06 100 VAL A N 1
ATOM 769 C CA . VAL A 1 100 ? 4.702 -7.473 7.210 1.00 84.06 100 VAL A CA 1
ATOM 770 C C . VAL A 1 100 ? 4.139 -8.475 6.207 1.00 84.06 100 VAL A C 1
ATOM 772 O O . VAL A 1 100 ? 3.552 -8.066 5.210 1.00 84.06 100 VAL A O 1
ATOM 775 N N . ARG A 1 101 ? 4.280 -9.788 6.451 1.00 87.06 101 ARG A N 1
ATOM 776 C CA . ARG A 1 101 ? 3.923 -10.832 5.474 1.00 87.06 101 ARG A CA 1
ATOM 777 C C . ARG A 1 101 ? 2.520 -10.651 4.893 1.00 87.06 101 ARG A C 1
ATOM 779 O O . ARG A 1 101 ? 2.336 -10.696 3.678 1.00 87.06 101 ARG A O 1
ATOM 786 N N . ARG A 1 102 ? 1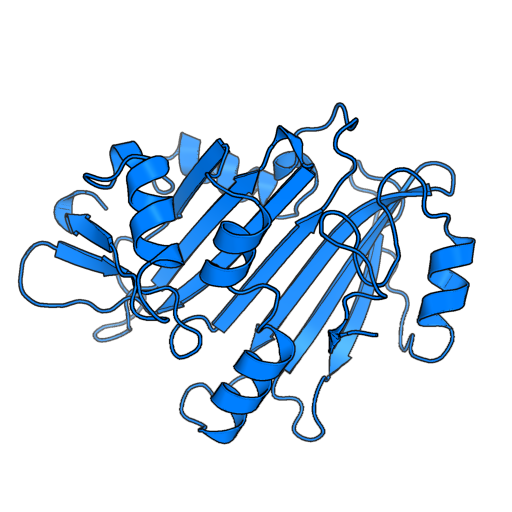.558 -10.422 5.793 1.00 88.81 102 ARG A N 1
ATOM 787 C CA . ARG A 1 102 ? 0.132 -10.228 5.492 1.00 88.81 102 ARG A CA 1
ATOM 788 C C . ARG A 1 102 ? -0.135 -8.986 4.636 1.00 88.81 102 ARG A C 1
ATOM 790 O O . ARG A 1 102 ? -1.124 -8.947 3.926 1.00 88.81 102 ARG A O 1
ATOM 797 N N . TYR A 1 103 ? 0.741 -7.991 4.702 1.00 91.81 103 TYR A N 1
ATOM 798 C CA . TYR A 1 103 ? 0.565 -6.702 4.034 1.00 91.81 103 TYR A CA 1
ATOM 799 C C . TYR A 1 103 ? 1.474 -6.540 2.816 1.00 91.81 103 TYR A C 1
ATOM 801 O O . TYR A 1 103 ? 1.567 -5.451 2.256 1.00 91.81 103 TYR A O 1
ATOM 809 N N . SER A 1 104 ? 2.145 -7.613 2.389 1.00 90.56 104 SER A N 1
ATOM 810 C CA . SER A 1 104 ? 2.879 -7.620 1.124 1.00 90.56 104 SER A CA 1
ATOM 811 C C . SER A 1 104 ? 1.978 -7.310 -0.057 1.00 90.56 104 SER A C 1
ATOM 813 O O . SER A 1 104 ? 0.788 -7.613 -0.029 1.00 90.56 104 SER A O 1
ATOM 815 N N . LEU A 1 105 ? 2.566 -6.753 -1.116 1.00 93.00 105 LEU A N 1
ATOM 816 C CA . LEU A 1 105 ? 1.843 -6.436 -2.343 1.00 93.00 105 LEU A CA 1
ATOM 817 C C . LEU A 1 105 ? 1.091 -7.658 -2.881 1.00 93.00 105 LEU A C 1
ATOM 819 O O . LEU A 1 105 ? -0.079 -7.566 -3.234 1.00 93.00 105 LEU A O 1
ATOM 823 N N . GLN A 1 106 ? 1.751 -8.815 -2.890 1.00 91.06 106 GLN A N 1
ATOM 824 C CA . GLN A 1 106 ? 1.187 -10.069 -3.375 1.00 91.06 106 GLN A CA 1
ATOM 825 C C . GLN A 1 106 ? -0.019 -10.496 -2.535 1.00 91.06 106 GLN A C 1
ATOM 827 O O . GLN A 1 106 ? -1.043 -10.867 -3.100 1.00 91.06 106 GLN A O 1
ATOM 832 N N . GLN A 1 107 ? 0.081 -10.414 -1.204 1.00 91.44 107 GLN A N 1
ATOM 833 C CA . GLN A 1 107 ? -1.017 -10.792 -0.315 1.00 91.44 107 GLN A CA 1
ATOM 834 C C . GLN A 1 107 ? -2.189 -9.809 -0.415 1.00 91.44 107 GLN A C 1
ATOM 836 O O . GLN A 1 107 ? -3.328 -10.241 -0.536 1.00 91.44 107 GLN A O 1
ATOM 841 N N . ILE A 1 108 ? -1.917 -8.501 -0.457 1.00 94.56 108 ILE A N 1
ATOM 842 C CA . ILE A 1 108 ? -2.954 -7.477 -0.629 1.00 94.56 108 ILE A CA 1
ATOM 843 C C . ILE A 1 108 ? -3.703 -7.666 -1.951 1.00 94.56 108 ILE A C 1
ATOM 845 O O . ILE A 1 108 ? -4.930 -7.598 -1.963 1.00 94.56 108 ILE A O 1
ATOM 849 N N . LEU A 1 109 ? -2.998 -7.944 -3.049 1.00 95.25 109 LEU A N 1
ATOM 850 C CA . LEU A 1 109 ? -3.627 -8.275 -4.330 1.00 95.25 109 LEU A CA 1
ATOM 851 C C . LEU A 1 109 ? -4.410 -9.590 -4.254 1.00 95.25 109 LEU A C 1
ATOM 853 O O . LEU A 1 109 ? -5.539 -9.652 -4.727 1.00 95.25 109 LEU A O 1
ATOM 857 N N . ALA A 1 110 ? -3.856 -10.636 -3.637 1.00 93.56 110 ALA A N 1
ATOM 858 C CA . ALA A 1 110 ? -4.536 -11.924 -3.509 1.00 93.56 110 ALA A CA 1
ATOM 859 C C . ALA A 1 110 ? -5.851 -11.824 -2.716 1.00 93.56 110 ALA A C 1
ATOM 861 O O . ALA A 1 110 ? -6.836 -12.447 -3.108 1.00 93.56 110 ALA A O 1
ATOM 862 N N . ASP A 1 111 ? -5.868 -11.021 -1.650 1.00 93.81 111 ASP A N 1
ATOM 863 C CA . ASP A 1 111 ? -7.018 -10.886 -0.754 1.00 93.81 111 ASP A CA 1
ATOM 864 C C . ASP A 1 111 ? -8.106 -9.957 -1.316 1.00 93.81 111 ASP A C 1
ATOM 866 O O . ASP A 1 111 ? -9.287 -10.177 -1.058 1.00 93.81 111 ASP A O 1
ATOM 870 N N . ASN A 1 112 ? -7.729 -8.937 -2.098 1.00 96.06 112 ASN A N 1
ATOM 871 C CA . ASN A 1 112 ? -8.649 -7.871 -2.522 1.00 96.06 112 ASN A CA 1
ATOM 872 C C . ASN A 1 112 ? -8.927 -7.845 -4.037 1.00 96.06 112 ASN A C 1
ATOM 874 O O . ASN A 1 112 ? -9.830 -7.141 -4.486 1.00 96.06 112 ASN A O 1
ATOM 878 N N . GLY A 1 113 ? -8.200 -8.623 -4.842 1.00 96.06 113 GLY A N 1
ATOM 879 C CA . GLY A 1 113 ? -8.398 -8.699 -6.289 1.00 96.06 113 GLY A CA 1
ATOM 880 C C . GLY A 1 113 ? -7.669 -7.602 -7.070 1.00 96.06 113 GLY A C 1
ATOM 881 O O . GLY A 1 113 ? -6.555 -7.206 -6.738 1.00 96.06 113 GLY A O 1
ATOM 882 N N . VAL A 1 114 ? -8.273 -7.156 -8.174 1.00 97.62 114 VAL A N 1
ATOM 883 C CA . VAL A 1 114 ? -7.687 -6.127 -9.048 1.00 97.62 114 VAL A CA 1
ATOM 884 C C . VAL A 1 114 ? -7.850 -4.749 -8.386 1.00 97.62 114 VAL A C 1
ATOM 886 O O . VAL A 1 114 ? -8.975 -4.404 -8.026 1.00 97.62 114 VAL A O 1
ATOM 889 N N . PRO A 1 115 ? -6.775 -3.950 -8.233 1.00 98.06 115 PRO A N 1
ATOM 890 C CA . PRO A 1 115 ? -6.863 -2.625 -7.619 1.00 98.06 115 PRO A CA 1
ATOM 891 C C . PRO A 1 115 ? -7.622 -1.631 -8.503 1.00 98.06 115 PRO A C 1
ATOM 893 O O . PRO A 1 115 ? -7.641 -1.776 -9.726 1.00 98.06 115 PRO A O 1
ATOM 896 N N . SER A 1 116 ? -8.197 -0.586 -7.899 1.00 97.25 116 SER A N 1
ATOM 897 C CA . SER A 1 116 ? -8.877 0.493 -8.633 1.00 97.25 116 SER A CA 1
ATOM 898 C C . SER A 1 116 ? -7.882 1.426 -9.321 1.00 97.25 116 SER A C 1
ATOM 900 O O . SER A 1 116 ? -8.132 1.894 -10.433 1.00 97.25 116 SER A O 1
ATOM 902 N N . ARG A 1 117 ? -6.738 1.685 -8.677 1.00 95.94 117 ARG A N 1
ATOM 903 C CA . ARG A 1 117 ? -5.649 2.515 -9.205 1.00 95.94 117 ARG A CA 1
ATOM 904 C C . ARG A 1 117 ? -4.298 2.002 -8.720 1.00 95.94 117 ARG A C 1
ATOM 906 O O . ARG A 1 117 ? -4.176 1.477 -7.613 1.00 95.94 117 ARG A O 1
ATOM 913 N N . VAL A 1 118 ? -3.274 2.217 -9.538 1.00 97.50 118 VAL A N 1
ATOM 914 C CA . VAL A 1 118 ? -1.873 2.029 -9.155 1.00 97.50 118 VAL A CA 1
ATOM 915 C C . VAL A 1 118 ? -1.095 3.259 -9.598 1.00 97.50 118 VAL A C 1
ATOM 917 O O . VAL A 1 118 ? -1.154 3.633 -10.773 1.00 97.50 118 VAL A O 1
ATOM 920 N N . LEU A 1 119 ? -0.391 3.883 -8.657 1.00 95.94 119 LEU A N 1
ATOM 921 C CA . LEU A 1 119 ? 0.502 5.010 -8.914 1.00 95.94 119 LEU A CA 1
ATOM 922 C C . LEU A 1 119 ? 1.944 4.591 -8.659 1.00 95.94 119 LEU A C 1
ATOM 924 O O . LEU A 1 119 ? 2.218 3.776 -7.775 1.00 95.94 119 LEU A O 1
ATOM 928 N N . LEU A 1 120 ? 2.850 5.171 -9.434 1.00 94.81 120 LEU A N 1
ATOM 929 C CA . LEU A 1 120 ? 4.273 4.893 -9.408 1.00 94.81 120 LEU A CA 1
ATOM 930 C C . LEU A 1 120 ? 5.059 6.193 -9.267 1.00 94.81 120 LEU A C 1
ATOM 932 O O . LEU A 1 120 ? 4.758 7.192 -9.921 1.00 94.81 120 LEU A O 1
ATOM 936 N N . GLU A 1 121 ? 6.100 6.133 -8.452 1.00 92.12 121 GLU A N 1
ATOM 937 C CA . GLU A 1 121 ? 7.177 7.113 -8.404 1.00 92.12 121 GLU A CA 1
ATOM 938 C C . GLU A 1 121 ? 8.498 6.368 -8.550 1.00 92.12 121 GLU A C 1
ATOM 940 O O . GLU A 1 121 ? 8.768 5.409 -7.819 1.00 92.12 121 GLU A O 1
ATOM 945 N N . ILE A 1 122 ? 9.329 6.829 -9.478 1.00 88.38 122 ILE A N 1
ATOM 946 C CA . ILE A 1 122 ? 10.716 6.402 -9.608 1.00 88.38 122 ILE A CA 1
ATOM 947 C C . ILE A 1 122 ? 11.547 7.676 -9.793 1.00 88.38 122 ILE A C 1
ATOM 949 O O . ILE A 1 122 ? 11.457 8.304 -10.846 1.00 88.38 122 ILE A O 1
ATOM 953 N N . PRO A 1 123 ? 12.325 8.113 -8.785 1.00 77.50 123 PRO A N 1
ATOM 954 C CA . PRO A 1 123 ? 13.076 9.359 -8.879 1.00 77.50 123 PRO A CA 1
ATOM 955 C C . PRO A 1 123 ? 14.074 9.318 -10.038 1.00 77.50 123 PRO A C 1
ATOM 957 O O . PRO A 1 123 ? 14.911 8.421 -10.074 1.00 77.50 123 PRO A O 1
ATOM 960 N N . ALA A 1 124 ? 14.022 10.316 -10.928 1.00 63.47 124 ALA A N 1
ATOM 961 C CA . ALA A 1 124 ? 14.772 10.396 -12.193 1.00 63.47 124 ALA A CA 1
ATOM 962 C C . ALA A 1 124 ? 16.302 10.254 -12.076 1.00 63.47 124 ALA A C 1
ATOM 964 O O . ALA A 1 124 ? 16.984 9.973 -13.060 1.00 63.47 124 ALA A O 1
ATOM 965 N N . TYR A 1 125 ? 16.867 10.450 -10.881 1.00 63.91 125 TYR A N 1
ATOM 966 C CA . TYR A 1 125 ? 18.278 10.202 -10.620 1.00 63.91 125 TYR A CA 1
ATOM 967 C C . TYR A 1 125 ? 18.475 9.614 -9.223 1.00 63.91 125 TYR A C 1
ATOM 969 O O . TYR A 1 125 ? 17.894 10.123 -8.257 1.00 63.91 125 TYR A O 1
ATOM 977 N N . PRO A 1 126 ? 19.342 8.596 -9.070 1.00 61.62 126 PRO A N 1
ATOM 978 C CA . PRO A 1 126 ? 19.795 8.194 -7.751 1.00 61.62 126 PRO A CA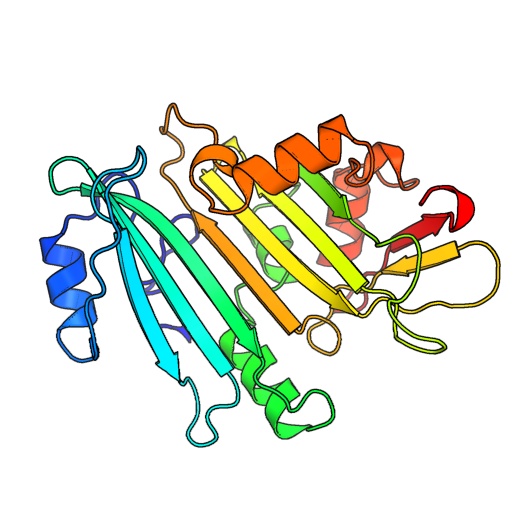 1
ATOM 979 C C . PRO A 1 126 ? 20.481 9.390 -7.078 1.00 61.62 126 PRO A C 1
ATOM 981 O O . PRO A 1 126 ? 21.261 10.106 -7.708 1.00 61.62 126 PRO A O 1
ATOM 984 N N . ALA A 1 127 ? 20.185 9.610 -5.794 1.00 60.34 127 ALA A N 1
ATOM 985 C CA . ALA A 1 127 ? 20.689 10.762 -5.037 1.00 60.34 127 ALA A CA 1
ATOM 986 C C . ALA A 1 127 ? 22.230 10.850 -5.016 1.00 60.34 127 ALA A C 1
ATOM 988 O O . ALA A 1 127 ? 22.789 11.929 -4.828 1.00 60.34 127 ALA A O 1
ATOM 989 N N . GLU A 1 128 ? 22.913 9.722 -5.240 1.00 61.59 128 GLU A N 1
ATOM 990 C CA . GLU A 1 128 ? 24.366 9.610 -5.299 1.00 61.59 128 GLU A CA 1
ATOM 991 C C . GLU A 1 128 ? 24.809 8.683 -6.442 1.00 61.59 128 GLU A C 1
ATOM 993 O O . GLU A 1 128 ? 24.077 7.791 -6.880 1.00 61.59 128 GLU A O 1
ATOM 998 N N . LEU A 1 129 ? 26.047 8.866 -6.913 1.00 59.69 129 LEU A N 1
ATOM 999 C CA . LEU A 1 129 ? 26.661 7.994 -7.913 1.00 59.69 129 LEU A CA 1
ATOM 1000 C C . LEU A 1 129 ? 26.714 6.548 -7.379 1.00 59.69 129 LEU A C 1
ATOM 1002 O O . LEU A 1 129 ? 27.374 6.288 -6.376 1.00 59.69 129 LEU A O 1
ATOM 1006 N N . ASN A 1 130 ? 26.073 5.611 -8.086 1.00 64.50 130 ASN A N 1
ATOM 1007 C CA . ASN A 1 130 ? 25.896 4.195 -7.713 1.00 64.50 130 ASN A CA 1
ATOM 1008 C C . ASN A 1 130 ? 24.861 3.898 -6.610 1.00 64.50 130 ASN A C 1
ATOM 1010 O O . ASN A 1 130 ? 24.780 2.745 -6.183 1.00 64.50 130 ASN A O 1
ATOM 1014 N N . ALA A 1 131 ? 24.062 4.870 -6.159 1.00 67.62 131 ALA A N 1
ATOM 1015 C CA . ALA A 1 131 ? 22.929 4.545 -5.295 1.00 67.62 131 ALA A CA 1
ATOM 1016 C C . ALA A 1 131 ? 21.861 3.749 -6.079 1.00 67.62 131 ALA A C 1
ATOM 1018 O O . ALA A 1 131 ? 21.706 3.950 -7.291 1.00 67.62 131 ALA A O 1
ATOM 1019 N N . PRO A 1 132 ? 21.140 2.822 -5.420 1.00 69.44 132 PRO A N 1
ATOM 1020 C CA . PRO A 1 132 ? 20.040 2.105 -6.050 1.00 69.44 132 PRO A CA 1
ATOM 1021 C C . PRO A 1 132 ? 18.935 3.082 -6.459 1.00 69.44 132 PRO A C 1
ATOM 1023 O O . PRO A 1 132 ? 18.762 4.146 -5.858 1.00 69.44 132 PRO A O 1
ATOM 1026 N N . TRP A 1 133 ? 18.170 2.704 -7.482 1.00 78.12 133 TRP A N 1
ATOM 1027 C CA . TRP A 1 133 ? 16.966 3.442 -7.843 1.00 78.12 133 TRP A CA 1
ATOM 1028 C C . TRP A 1 133 ? 15.917 3.207 -6.772 1.00 78.12 133 TRP A C 1
ATOM 1030 O O . TRP A 1 133 ? 15.646 2.066 -6.414 1.00 78.12 133 TRP A O 1
ATOM 1040 N N . TRP A 1 134 ? 15.327 4.275 -6.261 1.00 84.19 134 TRP A N 1
ATOM 1041 C CA . TRP A 1 134 ? 14.202 4.166 -5.346 1.00 84.19 134 TRP A CA 1
ATOM 1042 C C . TRP A 1 134 ? 12.923 3.967 -6.146 1.00 84.19 134 TRP A C 1
ATOM 1044 O O . TRP A 1 134 ? 12.812 4.438 -7.275 1.00 84.19 134 TRP A O 1
ATOM 1054 N N . PHE A 1 135 ? 11.961 3.260 -5.573 1.00 89.25 135 PHE A N 1
ATOM 1055 C CA . PHE A 1 135 ? 10.605 3.261 -6.090 1.00 89.25 135 PHE A CA 1
ATOM 1056 C C . PHE A 1 135 ? 9.610 3.428 -4.952 1.00 89.25 135 PHE A C 1
ATOM 1058 O O . PHE A 1 135 ? 9.823 2.929 -3.838 1.00 89.25 135 PHE A O 1
ATOM 1065 N N . THR A 1 136 ? 8.483 4.033 -5.299 1.00 92.12 136 THR A N 1
ATOM 1066 C CA . THR A 1 136 ? 7.260 3.982 -4.513 1.00 92.12 136 THR A CA 1
ATOM 1067 C C . THR A 1 136 ? 6.139 3.436 -5.391 1.00 92.12 136 THR A C 1
ATOM 1069 O O . THR A 1 136 ? 5.942 3.883 -6.521 1.00 92.12 136 THR A O 1
ATOM 1072 N N . VAL A 1 137 ? 5.421 2.433 -4.886 1.00 94.69 137 VAL A N 1
ATOM 1073 C CA . VAL A 1 137 ? 4.191 1.917 -5.499 1.00 94.69 137 VAL A CA 1
ATOM 1074 C C . VAL A 1 137 ? 3.042 2.175 -4.541 1.00 94.69 137 VAL A C 1
ATOM 1076 O O . VAL A 1 137 ? 3.044 1.640 -3.432 1.00 94.69 137 VAL A O 1
ATOM 1079 N N . TRP A 1 138 ? 2.045 2.934 -4.982 1.00 95.44 138 TRP A N 1
ATOM 1080 C CA . TRP A 1 138 ? 0.774 3.066 -4.274 1.00 95.44 138 TRP A CA 1
ATOM 1081 C C . TRP A 1 138 ? -0.288 2.223 -4.965 1.00 95.44 138 TRP A C 1
ATOM 1083 O O . TRP A 1 138 ? -0.468 2.306 -6.181 1.00 95.44 138 TRP A O 1
ATOM 1093 N N . VAL A 1 139 ? -1.005 1.426 -4.183 1.00 96.69 139 VAL A N 1
ATOM 1094 C CA . VAL A 1 139 ? -2.088 0.553 -4.633 1.00 96.69 139 VAL A CA 1
ATOM 1095 C C . VAL A 1 139 ? -3.361 0.956 -3.911 1.00 96.69 139 VAL A C 1
ATOM 1097 O O . VAL A 1 139 ? -3.422 0.922 -2.681 1.00 96.69 139 VAL A O 1
ATOM 1100 N N . PHE A 1 140 ? -4.372 1.324 -4.689 1.00 95.69 140 PHE A N 1
ATOM 1101 C CA . PHE A 1 140 ? -5.648 1.810 -4.189 1.00 95.69 140 PHE A CA 1
ATOM 1102 C C . PHE A 1 140 ? -6.734 0.757 -4.396 1.00 95.69 140 PHE A C 1
ATOM 1104 O O . PHE A 1 140 ? -6.848 0.166 -5.473 1.00 95.69 140 PHE A O 1
ATOM 1111 N N . TYR A 1 141 ? -7.561 0.580 -3.370 1.00 96.50 141 TYR A N 1
ATOM 1112 C CA . TYR A 1 141 ? -8.887 -0.018 -3.463 1.00 96.50 141 TYR A CA 1
ATOM 1113 C C . TYR A 1 141 ? -9.876 0.999 -2.916 1.00 96.50 141 TYR A C 1
ATOM 1115 O O . TYR A 1 141 ? -10.262 0.952 -1.747 1.00 96.50 141 TYR A O 1
ATOM 1123 N N . ASP A 1 142 ? -10.240 1.955 -3.768 1.00 92.50 142 ASP A N 1
ATOM 1124 C CA . ASP A 1 142 ? -11.052 3.109 -3.373 1.00 92.50 142 ASP A CA 1
ATOM 1125 C C . ASP A 1 142 ? -12.394 2.666 -2.767 1.00 92.50 142 ASP A C 1
ATOM 1127 O O . ASP A 1 142 ? -12.786 3.151 -1.710 1.00 92.50 142 ASP A O 1
ATOM 1131 N N . GLU A 1 143 ? -13.035 1.660 -3.371 1.00 92.94 143 GLU A N 1
ATOM 1132 C CA . GLU A 1 143 ? -14.310 1.090 -2.907 1.00 92.94 143 GLU A CA 1
ATOM 1133 C C . GLU A 1 143 ? -14.203 0.321 -1.581 1.00 92.94 143 GLU A C 1
ATOM 1135 O O . GLU A 1 143 ? -15.216 0.076 -0.933 1.00 92.94 143 GLU A O 1
ATOM 1140 N N . LEU A 1 144 ? -12.994 -0.074 -1.170 1.00 95.00 144 LEU A N 1
ATOM 1141 C CA . LEU A 1 144 ? -12.750 -0.785 0.089 1.00 95.00 144 LEU A CA 1
ATOM 1142 C C . LEU A 1 144 ? -12.163 0.128 1.170 1.00 95.00 144 LEU A C 1
ATOM 1144 O O . LEU A 1 144 ? -11.975 -0.317 2.300 1.00 95.00 144 LEU A O 1
ATOM 1148 N N . GLY A 1 145 ? -11.841 1.383 0.841 1.00 93.88 145 GLY A N 1
ATOM 1149 C CA . GLY A 1 145 ? -11.165 2.290 1.762 1.00 93.88 145 GLY A CA 1
ATOM 1150 C C . GLY A 1 145 ? -9.748 1.832 2.119 1.00 93.88 145 GLY A C 1
ATOM 1151 O O . GLY A 1 145 ? -9.353 1.946 3.281 1.00 93.88 145 GLY A O 1
ATOM 1152 N N . ILE A 1 146 ? -8.981 1.322 1.143 1.00 95.25 146 ILE A N 1
ATOM 1153 C CA . ILE A 1 146 ? -7.605 0.836 1.347 1.00 95.25 146 ILE A CA 1
ATOM 1154 C C . ILE A 1 146 ? -6.628 1.559 0.415 1.00 95.25 146 ILE A C 1
ATOM 1156 O O . ILE A 1 146 ? -6.810 1.590 -0.803 1.00 95.25 146 ILE A O 1
ATOM 1160 N N . LEU A 1 147 ? -5.539 2.060 0.994 1.00 94.69 147 LEU A N 1
ATOM 1161 C CA . LEU A 1 147 ? -4.357 2.553 0.297 1.00 94.69 147 LEU A CA 1
ATOM 1162 C C . LEU A 1 147 ? -3.136 1.852 0.886 1.00 94.69 147 LEU A C 1
ATOM 1164 O O . LEU A 1 147 ? -2.824 2.029 2.063 1.00 94.69 147 LEU A O 1
ATOM 1168 N N . ALA A 1 148 ? -2.452 1.058 0.067 1.00 94.94 148 ALA A N 1
ATOM 1169 C CA . ALA A 1 148 ? -1.198 0.412 0.428 1.00 94.94 148 ALA A CA 1
ATOM 1170 C C . ALA A 1 148 ? -0.033 1.056 -0.327 1.00 94.94 148 ALA A C 1
ATOM 1172 O O . ALA A 1 148 ? -0.072 1.208 -1.546 1.00 94.94 148 ALA A O 1
ATOM 1173 N N . GLU A 1 149 ? 1.014 1.413 0.402 1.00 93.50 149 GLU A N 1
ATOM 1174 C CA . GLU A 1 149 ? 2.230 2.024 -0.118 1.00 93.50 149 GLU A CA 1
ATOM 1175 C C . GLU A 1 149 ? 3.409 1.075 0.097 1.00 93.50 149 GLU A C 1
ATOM 1177 O O . GLU A 1 149 ? 3.639 0.594 1.209 1.00 93.50 149 GLU A O 1
ATOM 1182 N N . TYR A 1 150 ? 4.193 0.863 -0.956 1.00 93.00 150 TYR A N 1
ATOM 1183 C CA . TYR A 1 150 ? 5.401 0.048 -0.943 1.00 93.00 150 TYR A CA 1
ATOM 1184 C C . TYR A 1 150 ? 6.594 0.891 -1.372 1.00 93.00 150 TYR A C 1
ATOM 1186 O O . TYR A 1 150 ? 6.676 1.304 -2.528 1.00 93.00 150 TYR A O 1
ATOM 1194 N N . ARG A 1 151 ? 7.539 1.094 -0.452 1.00 89.62 151 ARG A N 1
ATOM 1195 C CA . ARG A 1 151 ? 8.802 1.794 -0.710 1.00 89.62 151 ARG A CA 1
ATOM 1196 C C . ARG A 1 151 ? 9.956 0.817 -0.738 1.00 89.62 151 ARG A C 1
ATOM 1198 O O . ARG A 1 151 ? 10.123 0.020 0.193 1.00 89.62 151 ARG A O 1
ATOM 1205 N N . GLY A 1 152 ? 10.780 0.903 -1.772 1.00 86.81 152 GLY A N 1
ATOM 1206 C CA . GLY A 1 152 ? 11.883 -0.025 -1.933 1.00 86.81 152 GLY A CA 1
ATOM 1207 C C . GLY A 1 152 ? 12.953 0.399 -2.922 1.00 86.81 152 GLY A C 1
ATOM 1208 O O . GLY A 1 152 ? 12.923 1.490 -3.487 1.00 86.81 152 GLY A O 1
ATOM 1209 N N . GLU A 1 153 ? 13.908 -0.504 -3.108 1.00 80.25 153 GLU A N 1
ATOM 1210 C CA . GLU A 1 153 ? 15.013 -0.365 -4.048 1.00 80.25 153 GLU A CA 1
ATOM 1211 C C . GLU A 1 153 ? 14.738 -1.165 -5.329 1.00 80.25 153 GLU A C 1
ATOM 1213 O O . GLU A 1 153 ? 14.588 -2.394 -5.333 1.00 80.25 153 GLU A O 1
ATOM 1218 N N . GLY A 1 154 ? 14.668 -0.450 -6.443 1.00 67.00 154 GLY A N 1
ATOM 1219 C CA . GLY A 1 154 ? 14.563 -0.978 -7.789 1.00 67.00 154 GLY A CA 1
ATOM 1220 C C . GLY A 1 154 ? 15.905 -1.499 -8.285 1.00 67.00 154 GLY A C 1
ATOM 1221 O O . GLY A 1 154 ? 16.980 -1.027 -7.908 1.00 67.00 154 GLY A O 1
ATOM 1222 N N . LEU A 1 155 ? 15.843 -2.488 -9.172 1.00 66.62 155 LEU A N 1
ATOM 1223 C CA . LEU A 1 155 ? 17.019 -2.954 -9.887 1.00 66.62 155 LEU A CA 1
ATOM 1224 C C . LEU A 1 155 ? 17.132 -2.183 -11.195 1.00 66.62 155 LEU A C 1
ATOM 1226 O O . LEU A 1 155 ? 16.354 -2.404 -12.126 1.00 66.62 155 LEU A O 1
ATOM 1230 N N . ALA A 1 156 ? 18.159 -1.346 -11.303 1.00 58.56 156 ALA A N 1
ATOM 1231 C CA . ALA A 1 156 ? 18.650 -0.982 -12.620 1.00 58.56 156 ALA A CA 1
ATOM 1232 C C . ALA A 1 156 ? 19.200 -2.251 -13.281 1.00 58.56 156 ALA A C 1
ATOM 1234 O O . ALA A 1 156 ? 20.102 -2.900 -12.748 1.00 58.56 156 ALA A O 1
ATOM 1235 N N . HIS A 1 157 ? 18.668 -2.622 -14.441 1.00 59.81 157 HIS A N 1
ATOM 1236 C CA . HIS A 1 157 ? 19.281 -3.651 -15.266 1.00 59.81 157 HIS A CA 1
ATOM 1237 C C . HIS A 1 157 ? 19.267 -3.222 -16.730 1.00 59.81 157 HIS A C 1
ATOM 1239 O O . HIS A 1 157 ? 18.211 -2.994 -17.296 1.00 59.81 157 HIS A O 1
ATOM 1245 N N . SER A 1 158 ? 20.459 -3.236 -17.337 1.00 50.31 158 SER A N 1
ATOM 1246 C CA . SER A 1 158 ? 20.689 -3.503 -18.762 1.00 50.31 158 SER A CA 1
ATOM 1247 C C . SER A 1 158 ? 19.842 -2.687 -19.758 1.00 50.31 158 SER A C 1
ATOM 1249 O O . SER A 1 158 ? 18.927 -3.232 -20.371 1.00 50.31 158 SER A O 1
ATOM 1251 N N . GLY A 1 159 ? 20.229 -1.435 -20.017 1.00 65.25 159 GLY A N 1
ATOM 1252 C CA . GLY A 1 159 ? 19.720 -0.651 -21.151 1.00 65.25 159 GLY A CA 1
ATOM 1253 C C . GLY A 1 159 ? 18.886 0.563 -20.741 1.00 65.25 159 GLY A C 1
ATOM 1254 O O . GLY A 1 159 ? 19.249 1.271 -19.808 1.00 65.25 159 GLY A O 1
ATOM 1255 N N . ASP A 1 160 ? 17.798 0.789 -21.474 1.00 81.44 160 ASP A N 1
ATOM 1256 C CA . ASP A 1 160 ? 16.840 1.903 -21.416 1.00 81.44 160 ASP A CA 1
ATOM 1257 C C . ASP A 1 160 ? 15.593 1.585 -20.564 1.00 81.44 160 ASP A C 1
ATOM 1259 O O . ASP A 1 160 ? 14.532 2.174 -20.760 1.00 81.44 160 ASP A O 1
ATOM 1263 N N . GLN A 1 161 ? 15.689 0.635 -19.624 1.00 85.56 161 GLN A N 1
ATOM 1264 C CA . GLN A 1 161 ? 14.565 0.173 -18.802 1.00 85.56 161 GLN A CA 1
ATOM 1265 C C . GLN A 1 161 ? 14.925 0.052 -17.316 1.00 85.56 161 GLN A C 1
ATOM 1267 O O . GLN A 1 161 ? 16.031 -0.344 -16.944 1.00 85.56 161 GLN A O 1
ATOM 1272 N N . ILE A 1 162 ? 13.943 0.329 -16.461 1.00 85.56 162 ILE A N 1
ATOM 1273 C CA . ILE A 1 162 ? 13.992 0.148 -15.009 1.00 85.56 162 ILE A CA 1
ATOM 1274 C C . ILE A 1 162 ? 13.122 -1.055 -14.649 1.00 85.56 162 ILE A C 1
ATOM 1276 O O . ILE A 1 162 ? 11.974 -1.155 -15.090 1.00 85.56 162 ILE A O 1
ATOM 1280 N N . ARG A 1 163 ? 13.652 -1.974 -13.832 1.00 87.06 163 ARG A N 1
ATOM 1281 C CA . ARG A 1 163 ? 12.920 -3.148 -13.347 1.00 87.06 163 ARG A CA 1
ATOM 1282 C C 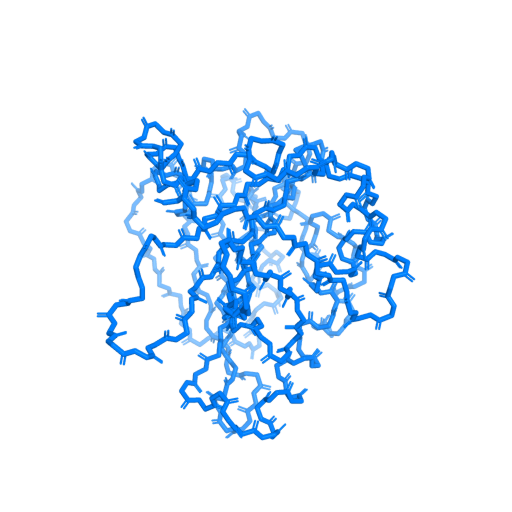. ARG A 1 163 ? 12.566 -2.981 -11.872 1.00 87.06 163 ARG A C 1
ATOM 1284 O O . ARG A 1 163 ? 13.444 -2.933 -11.009 1.00 87.06 163 ARG A O 1
ATOM 1291 N N . VAL A 1 164 ? 11.271 -2.973 -11.579 1.00 88.88 164 VAL A N 1
ATOM 1292 C CA . VAL A 1 164 ? 10.739 -2.801 -10.222 1.00 88.88 164 VAL A CA 1
ATOM 1293 C C . VAL A 1 164 ? 10.209 -4.136 -9.713 1.00 88.88 164 VAL A C 1
ATOM 1295 O O . VAL A 1 164 ? 9.346 -4.748 -10.341 1.00 88.88 164 VAL A O 1
ATOM 1298 N N . CYS A 1 165 ? 10.738 -4.591 -8.575 1.00 87.00 165 CYS A N 1
ATOM 1299 C CA . CYS A 1 165 ? 10.379 -5.859 -7.938 1.00 87.00 165 CYS A CA 1
ATOM 1300 C C . CYS A 1 165 ? 10.037 -5.615 -6.452 1.00 87.00 165 CYS A C 1
ATOM 1302 O O . CYS A 1 165 ? 10.941 -5.638 -5.615 1.00 87.00 165 CYS A O 1
ATOM 1304 N N . PRO A 1 166 ? 8.762 -5.371 -6.099 1.00 85.38 166 PRO A N 1
ATOM 1305 C CA . PRO A 1 166 ? 8.298 -5.204 -4.717 1.00 85.38 166 PRO A CA 1
ATOM 1306 C C . PRO A 1 166 ? 8.284 -6.522 -3.908 1.00 85.38 166 PRO A C 1
ATOM 1308 O O . PRO A 1 166 ? 7.247 -6.990 -3.437 1.00 85.38 166 PRO A O 1
ATOM 1311 N N . GLU A 1 167 ? 9.443 -7.165 -3.770 1.00 78.62 167 GLU A N 1
ATOM 1312 C CA . GLU A 1 167 ? 9.678 -8.322 -2.891 1.00 78.62 167 GLU A CA 1
ATOM 1313 C C . GLU A 1 167 ? 10.214 -7.872 -1.519 1.00 78.62 167 GLU A C 1
ATOM 1315 O O . GLU A 1 167 ? 10.809 -6.802 -1.403 1.00 78.62 167 GLU A O 1
ATOM 1320 N N . PHE A 1 168 ? 10.060 -8.684 -0.464 1.00 72.94 168 PHE A N 1
ATOM 1321 C CA . PHE A 1 168 ? 10.494 -8.294 0.893 1.00 72.94 168 PHE A CA 1
ATOM 1322 C C . PHE A 1 168 ? 11.984 -7.959 1.015 1.00 72.94 168 PHE A C 1
ATOM 1324 O O . PHE A 1 168 ? 12.348 -7.166 1.870 1.00 72.94 168 PHE A O 1
ATOM 1331 N N . SER A 1 169 ? 12.845 -8.551 0.183 1.00 69.62 169 SER A N 1
ATOM 1332 C CA . SER A 1 169 ? 14.278 -8.225 0.130 1.00 69.62 169 SER A CA 1
ATOM 1333 C C . SER A 1 169 ? 14.566 -6.823 -0.407 1.00 69.62 169 SER A C 1
ATOM 1335 O O . SER A 1 169 ? 15.698 -6.363 -0.305 1.00 69.62 169 SER A O 1
ATOM 1337 N N . AR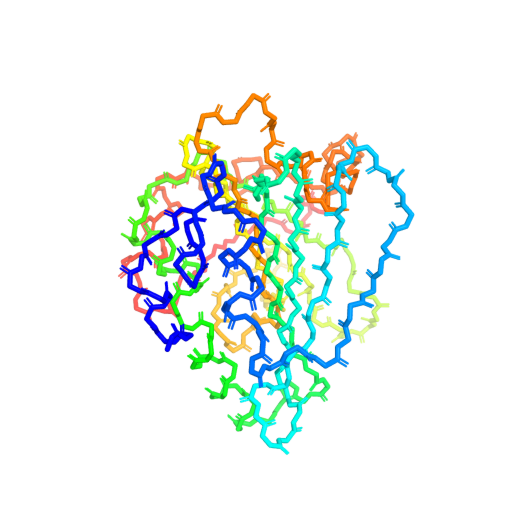G A 1 170 ? 13.574 -6.167 -1.016 1.00 73.38 170 ARG A N 1
ATOM 1338 C CA . ARG A 1 170 ? 13.707 -4.868 -1.690 1.00 73.38 170 ARG A CA 1
ATOM 1339 C C . ARG A 1 170 ? 12.783 -3.807 -1.133 1.00 73.38 170 ARG A C 1
ATOM 1341 O O . ARG A 1 170 ? 13.038 -2.629 -1.335 1.00 73.38 170 ARG A O 1
ATOM 1348 N N . VAL A 1 171 ? 11.706 -4.210 -0.468 1.00 78.81 171 VAL A N 1
ATOM 1349 C CA . VAL A 1 171 ? 10.784 -3.306 0.212 1.00 78.81 171 VAL A CA 1
ATOM 1350 C C . VAL A 1 171 ? 11.314 -3.031 1.613 1.00 78.81 171 VAL A C 1
ATOM 1352 O O . VAL A 1 171 ? 11.481 -3.945 2.416 1.00 78.81 171 VAL A O 1
ATOM 1355 N N . HIS A 1 172 ? 11.542 -1.757 1.914 1.00 80.12 172 HIS A N 1
ATOM 1356 C CA . HIS A 1 172 ? 12.050 -1.295 3.210 1.00 80.12 172 HIS A CA 1
ATOM 1357 C C . HIS A 1 172 ? 11.009 -0.506 4.009 1.00 80.12 172 HIS A C 1
ATOM 1359 O O . HIS A 1 172 ? 11.220 -0.225 5.192 1.00 80.12 172 HIS A O 1
ATOM 1365 N N . GLY A 1 173 ? 9.884 -0.167 3.378 1.00 87.38 173 GLY A N 1
ATOM 1366 C CA . GLY A 1 173 ? 8.757 0.490 4.018 1.00 87.38 173 GLY A CA 1
ATOM 1367 C C . GLY A 1 173 ? 7.438 0.001 3.440 1.00 87.38 173 GLY A C 1
ATOM 1368 O O . GLY A 1 173 ? 7.292 -0.094 2.221 1.00 87.38 173 GLY A O 1
ATOM 1369 N N . ILE A 1 174 ? 6.486 -0.295 4.322 1.00 91.69 174 ILE A N 1
ATOM 1370 C CA . ILE A 1 174 ? 5.091 -0.538 3.950 1.00 91.69 174 ILE A CA 1
ATOM 1371 C C . ILE A 1 174 ? 4.226 0.393 4.781 1.00 91.69 174 ILE A C 1
ATOM 1373 O O . ILE A 1 174 ? 4.284 0.338 6.011 1.00 91.69 174 ILE A O 1
ATOM 1377 N N . SER A 1 175 ? 3.422 1.216 4.118 1.00 91.94 175 SER A N 1
ATOM 1378 C CA . SER A 1 175 ? 2.392 2.007 4.787 1.00 91.94 175 SER A CA 1
ATOM 1379 C C . SER A 1 175 ? 1.005 1.546 4.356 1.00 91.94 175 SER A C 1
ATOM 1381 O O . SER A 1 175 ? 0.800 1.166 3.207 1.00 91.94 175 SER A O 1
ATOM 1383 N N . LEU A 1 176 ? 0.047 1.600 5.271 1.00 93.69 176 LEU A N 1
ATOM 1384 C CA . LEU A 1 176 ? -1.370 1.394 5.019 1.00 93.69 176 LEU A CA 1
ATOM 1385 C C . LEU A 1 176 ? -2.122 2.631 5.502 1.00 93.69 176 LEU A C 1
ATOM 1387 O O . LEU A 1 176 ? -1.940 3.058 6.640 1.00 93.69 176 LEU A O 1
ATOM 1391 N N . SER A 1 177 ? -2.987 3.164 4.656 1.00 92.62 177 SER A N 1
ATOM 1392 C CA . SER A 1 177 ? -4.028 4.117 5.018 1.00 92.62 177 SER A CA 1
ATOM 1393 C C . SER A 1 177 ? -5.367 3.415 4.850 1.00 92.62 177 SER A C 1
ATOM 1395 O O . SER A 1 177 ? -5.627 2.835 3.796 1.00 92.62 177 SER A O 1
ATOM 1397 N N . LEU A 1 178 ? -6.175 3.408 5.908 1.00 94.12 178 LEU A N 1
ATOM 1398 C CA . LEU A 1 178 ? -7.392 2.605 6.011 1.00 94.12 178 LEU A CA 1
ATOM 1399 C C . LEU A 1 178 ? -8.549 3.464 6.518 1.00 94.12 178 LEU A C 1
ATOM 1401 O O . LEU A 1 178 ? -8.421 4.137 7.543 1.00 94.12 178 LEU A O 1
ATOM 1405 N N . GLN A 1 179 ? -9.684 3.416 5.831 1.00 92.31 179 GLN A N 1
ATOM 1406 C CA . GLN A 1 179 ? -10.897 4.151 6.191 1.00 92.31 179 GLN A CA 1
ATOM 1407 C C . GLN A 1 179 ? -12.153 3.302 5.971 1.00 92.31 179 GLN A C 1
ATOM 1409 O O . GLN A 1 179 ? -12.082 2.202 5.429 1.00 92.31 179 GLN A O 1
ATOM 1414 N N . SER A 1 180 ? -13.312 3.816 6.388 1.00 92.81 180 SER A N 1
ATOM 1415 C CA . SER A 1 180 ? -14.587 3.168 6.073 1.00 92.81 180 SER A CA 1
ATOM 1416 C C . SER A 1 180 ? -14.832 3.204 4.555 1.00 92.81 180 SER A C 1
ATOM 1418 O O . SER A 1 180 ? -14.638 4.267 3.959 1.00 92.81 180 SER A O 1
ATOM 1420 N N . PRO A 1 181 ? -15.312 2.112 3.929 1.00 90.31 181 PRO A N 1
ATOM 1421 C CA . PRO A 1 181 ? -15.795 2.122 2.543 1.00 90.31 181 PRO A CA 1
ATOM 1422 C C . PRO A 1 181 ? -16.902 3.155 2.287 1.00 90.31 181 PRO A C 1
ATOM 1424 O O . PRO A 1 181 ? -17.083 3.617 1.168 1.00 90.31 181 PRO A O 1
ATOM 1427 N N . GLU A 1 182 ? -17.641 3.523 3.336 1.00 88.56 182 GLU A N 1
ATOM 1428 C CA . GLU A 1 182 ? -18.726 4.510 3.293 1.00 88.56 182 GLU A CA 1
ATOM 1429 C C . GLU A 1 182 ? -18.232 5.951 3.530 1.00 88.56 182 GLU A C 1
ATOM 1431 O O . GLU A 1 182 ? -19.035 6.867 3.680 1.00 88.56 182 GLU A O 1
ATOM 1436 N N . SER A 1 183 ? -16.916 6.167 3.621 1.00 84.62 183 SER A N 1
ATOM 1437 C CA . SER A 1 183 ? -16.334 7.496 3.812 1.00 84.62 183 SER A CA 1
ATOM 1438 C C . SER A 1 183 ? -16.548 8.374 2.578 1.00 84.62 183 SER A C 1
ATOM 1440 O O . SER A 1 183 ? -16.132 8.023 1.477 1.00 84.62 183 SER A O 1
ATOM 1442 N N . ASP A 1 184 ? -17.094 9.575 2.781 1.00 79.44 184 ASP A N 1
ATOM 1443 C CA . ASP A 1 184 ? -17.179 10.614 1.741 1.00 79.44 184 ASP A CA 1
ATOM 1444 C C . ASP A 1 184 ? -15.816 11.271 1.433 1.00 79.44 184 ASP A C 1
ATOM 1446 O O . ASP A 1 184 ? -15.708 12.146 0.571 1.00 79.44 184 ASP A O 1
ATOM 1450 N N . ILE A 1 185 ? -14.765 10.905 2.172 1.00 77.50 185 ILE A N 1
ATOM 1451 C CA . ILE A 1 185 ? -13.424 11.460 2.014 1.00 77.50 185 ILE A CA 1
ATOM 1452 C C . ILE A 1 185 ? -12.599 10.517 1.137 1.00 77.50 185 ILE A C 1
ATOM 1454 O O . ILE A 1 185 ? -12.497 9.324 1.413 1.00 77.50 185 ILE A O 1
ATOM 1458 N N . HIS A 1 186 ? -11.962 11.061 0.100 1.00 79.19 186 HIS A N 1
ATOM 1459 C CA . HIS A 1 186 ? -10.973 10.318 -0.680 1.00 79.19 186 HIS A CA 1
ATOM 1460 C C . HIS A 1 186 ? -9.791 9.920 0.202 1.00 79.19 186 HIS A C 1
ATOM 1462 O O . HIS A 1 186 ? -9.251 10.754 0.925 1.00 79.19 186 HIS A O 1
ATOM 1468 N N . ILE A 1 187 ? -9.380 8.655 0.142 1.00 77.31 187 ILE A N 1
ATOM 1469 C CA . ILE A 1 187 ? -8.412 8.109 1.095 1.00 77.31 187 ILE A CA 1
ATOM 1470 C C . ILE A 1 187 ? -7.046 8.788 1.019 1.00 77.31 187 ILE A C 1
ATOM 1472 O O . ILE A 1 187 ? -6.383 8.937 2.049 1.00 77.31 187 ILE A O 1
ATOM 1476 N N . GLU A 1 188 ? -6.655 9.265 -0.169 1.00 69.75 188 GLU A N 1
ATOM 1477 C CA . GLU A 1 188 ? -5.458 10.080 -0.324 1.00 69.75 188 GLU A CA 1
ATOM 1478 C C . GLU A 1 188 ? -5.473 11.252 0.659 1.00 69.75 188 GLU A C 1
ATOM 1480 O O . GLU A 1 188 ? -4.465 11.392 1.343 1.00 69.75 188 GLU A O 1
ATOM 1485 N N . ASN A 1 189 ? -6.620 11.936 0.839 1.00 67.88 189 ASN A N 1
ATOM 1486 C CA . ASN A 1 189 ? -6.841 13.141 1.666 1.00 67.88 189 ASN A CA 1
ATOM 1487 C C . ASN A 1 189 ? -6.684 12.948 3.178 1.00 67.88 189 ASN A C 1
ATOM 1489 O O . ASN A 1 189 ? -6.636 13.927 3.928 1.00 67.88 189 ASN A O 1
ATOM 1493 N N . LEU A 1 190 ? -6.657 11.702 3.647 1.00 63.00 190 LEU A N 1
ATOM 1494 C CA . LEU A 1 190 ? -6.515 11.367 5.067 1.00 63.00 190 LEU A CA 1
ATOM 1495 C C . LEU A 1 190 ? -5.100 10.917 5.424 1.00 63.00 190 LEU A C 1
ATOM 1497 O O . LEU A 1 190 ? -4.748 10.831 6.603 1.00 63.00 190 LEU A O 1
ATOM 1501 N N . SER A 1 191 ? -4.277 10.647 4.414 1.00 56.09 191 SER A N 1
ATOM 1502 C CA . SER A 1 191 ? -2.869 10.326 4.588 1.00 56.09 191 SER A CA 1
ATOM 1503 C C . SER A 1 191 ? -2.033 11.611 4.618 1.00 56.09 191 SER A C 1
ATOM 1505 O O . SER A 1 191 ? -2.300 12.560 3.879 1.00 56.09 191 SER A O 1
ATOM 1507 N N . ASN A 1 192 ? -0.954 11.635 5.409 1.00 55.88 192 ASN A N 1
ATOM 1508 C CA . ASN A 1 192 ? 0.069 12.692 5.306 1.00 55.88 192 ASN A CA 1
ATOM 1509 C C . ASN A 1 192 ? 0.691 12.779 3.891 1.00 55.88 192 ASN A C 1
ATOM 1511 O O . ASN A 1 192 ? 1.381 13.749 3.589 1.00 55.88 192 ASN A O 1
ATOM 1515 N N . GLU A 1 193 ? 0.432 11.784 3.041 1.00 55.88 193 GLU A N 1
ATOM 1516 C CA . GLU A 1 193 ? 0.897 11.683 1.663 1.00 55.88 193 GLU A CA 1
ATOM 1517 C C . GLU A 1 193 ? -0.024 12.416 0.665 1.00 55.88 193 GLU A C 1
ATOM 1519 O O . GLU A 1 193 ? 0.379 12.581 -0.480 1.00 55.88 193 GLU A O 1
ATOM 1524 N N . THR A 1 194 ? -1.219 12.906 1.060 1.00 64.19 194 THR A N 1
ATOM 1525 C CA . THR A 1 194 ? -2.176 13.562 0.128 1.00 64.19 194 THR A CA 1
ATOM 1526 C C . THR A 1 194 ? -1.497 14.634 -0.710 1.00 64.19 194 THR A C 1
ATOM 1528 O O . THR A 1 194 ? -1.494 14.586 -1.937 1.00 64.19 194 THR A O 1
ATOM 1531 N N . ALA A 1 195 ? -0.913 15.616 -0.016 1.00 68.00 195 ALA A N 1
ATOM 1532 C CA . ALA A 1 195 ? -0.360 16.797 -0.644 1.00 68.00 195 ALA A CA 1
ATOM 1533 C C . ALA A 1 195 ? 0.813 16.401 -1.537 1.00 68.00 195 ALA A C 1
ATOM 1535 O O . ALA A 1 195 ? 1.003 16.996 -2.589 1.00 68.00 195 ALA A O 1
ATOM 1536 N N . TYR A 1 196 ? 1.551 15.362 -1.142 1.00 81.75 196 TYR A N 1
ATOM 1537 C CA . TYR A 1 196 ? 2.667 14.829 -1.900 1.00 81.75 196 TYR A CA 1
ATOM 1538 C C . TYR A 1 196 ? 2.213 14.125 -3.187 1.00 81.75 196 TYR A C 1
ATOM 1540 O O . TYR A 1 196 ? 2.738 14.427 -4.258 1.00 81.75 196 TYR A O 1
ATOM 1548 N N . ILE A 1 197 ? 1.205 13.247 -3.109 1.00 83.75 197 ILE A N 1
ATOM 1549 C CA . ILE A 1 197 ? 0.656 12.526 -4.265 1.00 83.75 197 ILE A CA 1
ATOM 1550 C C . ILE A 1 197 ? 0.007 13.501 -5.250 1.00 83.75 197 ILE A C 1
ATOM 1552 O O . ILE A 1 197 ? 0.310 13.470 -6.442 1.00 83.75 197 ILE A O 1
ATOM 1556 N N . GLU A 1 198 ? -0.854 14.400 -4.766 1.00 82.88 198 GLU A N 1
ATOM 1557 C CA . GLU A 1 198 ? -1.514 15.406 -5.604 1.00 82.88 198 GLU A CA 1
ATOM 1558 C C . GLU A 1 198 ? -0.503 16.336 -6.279 1.00 82.88 198 GLU A C 1
ATOM 1560 O O . GLU A 1 198 ? -0.597 16.615 -7.478 1.00 82.88 198 GLU A O 1
ATOM 1565 N N . GLU A 1 199 ? 0.482 16.820 -5.519 1.00 85.75 199 GLU A N 1
ATOM 1566 C CA . GLU A 1 199 ? 1.537 17.671 -6.052 1.00 85.75 199 GLU A CA 1
ATOM 1567 C C . GLU A 1 199 ? 2.393 16.919 -7.074 1.00 85.75 199 GLU A C 1
ATOM 1569 O O . GLU A 1 199 ? 2.709 17.490 -8.120 1.00 85.75 199 GLU A O 1
ATOM 1574 N N . GLY A 1 200 ? 2.714 15.651 -6.819 1.00 87.81 200 GLY A N 1
ATOM 1575 C CA . GLY A 1 200 ? 3.512 14.827 -7.718 1.00 87.81 200 GLY A CA 1
ATOM 1576 C C . GLY A 1 200 ? 2.813 14.457 -9.012 1.00 87.81 200 GLY A C 1
ATOM 1577 O O . GLY A 1 200 ? 3.437 14.537 -10.068 1.00 87.81 200 GLY A O 1
ATOM 1578 N N . LEU A 1 201 ? 1.511 14.170 -8.967 1.00 89.25 201 LEU A N 1
ATOM 1579 C CA . LEU A 1 201 ? 0.687 14.019 -10.168 1.00 89.25 201 LEU A CA 1
ATOM 1580 C C . LEU A 1 201 ? 0.634 15.333 -10.955 1.00 89.25 201 LEU A C 1
ATOM 1582 O O . LEU A 1 201 ? 0.812 15.355 -12.171 1.00 89.25 201 LEU A O 1
ATOM 1586 N N . LYS A 1 202 ? 0.435 16.460 -10.261 1.00 88.81 202 LYS A N 1
ATOM 1587 C CA . LYS A 1 202 ? 0.351 17.787 -10.885 1.00 88.81 202 LYS A CA 1
ATOM 1588 C C . LYS A 1 202 ? 1.666 18.226 -11.528 1.00 88.81 202 LYS A C 1
ATOM 1590 O O . LYS A 1 202 ? 1.644 18.915 -12.548 1.00 88.81 202 LYS A O 1
ATOM 1595 N N . LYS A 1 203 ? 2.797 17.909 -10.901 1.00 89.50 203 LYS A N 1
ATOM 1596 C CA . LYS A 1 203 ? 4.135 18.294 -11.365 1.00 89.50 203 LYS A CA 1
ATOM 1597 C C . LYS A 1 203 ? 4.815 17.220 -12.217 1.00 89.50 203 LYS A C 1
ATOM 1599 O O . LYS A 1 203 ? 5.856 17.516 -12.793 1.00 89.50 203 LYS A O 1
ATOM 1604 N N . GLY A 1 204 ? 4.200 16.046 -12.351 1.00 89.81 204 GLY A N 1
ATOM 1605 C CA . GLY A 1 204 ? 4.611 14.994 -13.276 1.00 89.81 204 GLY A CA 1
ATOM 1606 C C . GLY A 1 204 ? 5.840 14.206 -12.832 1.00 89.81 204 GLY A C 1
ATOM 1607 O O . GLY A 1 204 ? 6.663 13.891 -13.675 1.00 89.81 204 GLY A O 1
ATOM 1608 N N . TRP A 1 205 ? 5.995 13.933 -11.532 1.00 89.38 205 TRP A N 1
ATOM 1609 C CA . TRP A 1 205 ? 6.967 12.938 -11.036 1.00 89.38 205 TRP A CA 1
ATOM 1610 C C . TRP A 1 205 ? 6.298 11.706 -10.412 1.00 89.38 205 TRP A C 1
ATOM 1612 O O . TRP A 1 205 ? 6.974 10.741 -10.063 1.00 89.38 205 TRP A O 1
ATOM 1622 N N . ILE A 1 206 ? 4.968 11.732 -10.277 1.00 93.31 206 ILE A N 1
ATOM 1623 C CA . ILE A 1 206 ? 4.137 10.564 -9.982 1.00 93.31 206 ILE A CA 1
ATOM 1624 C C . ILE A 1 206 ? 3.259 10.323 -11.201 1.00 93.31 206 ILE A C 1
ATOM 1626 O O . ILE A 1 206 ? 2.656 11.258 -11.730 1.00 93.31 206 ILE A O 1
ATOM 1630 N N . HIS A 1 207 ? 3.161 9.066 -11.615 1.00 95.19 207 HIS A N 1
ATOM 1631 C CA . HIS A 1 207 ? 2.392 8.659 -12.786 1.00 95.19 207 HIS A CA 1
ATOM 1632 C C . HIS A 1 207 ? 1.517 7.455 -12.475 1.00 95.19 207 HIS A C 1
ATOM 1634 O O . HIS A 1 207 ? 1.799 6.672 -11.566 1.00 95.19 207 HIS A O 1
ATOM 1640 N N . THR A 1 208 ? 0.455 7.270 -13.252 1.00 96.62 208 THR A N 1
ATOM 1641 C CA . THR A 1 208 ? -0.302 6.019 -13.205 1.00 96.62 208 THR A CA 1
ATOM 1642 C C . THR A 1 208 ? 0.525 4.868 -13.779 1.00 96.62 208 THR A C 1
ATOM 1644 O O . THR A 1 208 ? 1.433 5.059 -14.599 1.00 96.62 208 THR A O 1
ATOM 1647 N N . LEU A 1 209 ? 0.192 3.641 -13.379 1.00 96.62 209 LEU A N 1
ATOM 1648 C CA . LEU A 1 209 ? 0.783 2.431 -13.948 1.00 96.62 209 LEU A CA 1
ATOM 1649 C C . LEU A 1 209 ? 0.650 2.394 -15.479 1.00 96.62 209 LEU A C 1
ATOM 1651 O O . LEU A 1 209 ? 1.610 2.055 -16.166 1.00 96.62 209 LEU A O 1
ATOM 1655 N N . GLN A 1 210 ? -0.522 2.745 -16.011 1.00 95.94 210 GLN A N 1
ATOM 1656 C CA . GLN A 1 210 ? -0.802 2.671 -17.447 1.00 95.94 210 GLN A CA 1
ATOM 1657 C C . GLN A 1 210 ? -0.072 3.743 -18.267 1.00 95.94 210 GLN A C 1
ATOM 1659 O O . GLN A 1 210 ? 0.155 3.542 -19.456 1.00 95.94 210 GLN A O 1
ATOM 1664 N N . GLU A 1 211 ? 0.288 4.878 -17.665 1.00 95.94 211 GLU A N 1
ATOM 1665 C CA . GLU A 1 211 ? 1.094 5.909 -18.334 1.00 95.94 211 GLU A CA 1
ATOM 1666 C C . GLU A 1 211 ? 2.569 5.517 -18.405 1.00 95.94 211 GLU A C 1
ATOM 1668 O O . GLU A 1 211 ? 3.228 5.759 -19.411 1.00 95.94 211 GLU A O 1
ATOM 1673 N N . SER A 1 212 ? 3.076 4.911 -17.332 1.00 93.56 212 SER A N 1
ATOM 1674 C CA . SER A 1 212 ? 4.506 4.655 -17.137 1.00 93.56 212 SER A CA 1
ATOM 1675 C C . SER A 1 212 ? 4.941 3.238 -17.516 1.00 93.56 212 SER A C 1
ATOM 1677 O O . SER A 1 212 ? 6.135 2.939 -17.558 1.00 93.56 212 SER A O 1
ATOM 1679 N N . THR A 1 213 ? 4.006 2.334 -17.808 1.00 93.75 213 THR A N 1
ATOM 1680 C CA . THR A 1 213 ? 4.295 0.933 -18.142 1.00 93.75 213 THR A CA 1
ATOM 1681 C C . THR A 1 213 ? 3.412 0.432 -19.283 1.00 93.75 213 THR A C 1
ATOM 1683 O O . THR A 1 213 ? 2.496 1.105 -19.741 1.00 93.75 213 THR A O 1
ATOM 1686 N N . THR A 1 214 ? 3.674 -0.792 -19.743 1.00 93.38 214 THR A N 1
ATOM 1687 C CA . THR A 1 214 ? 2.806 -1.487 -20.711 1.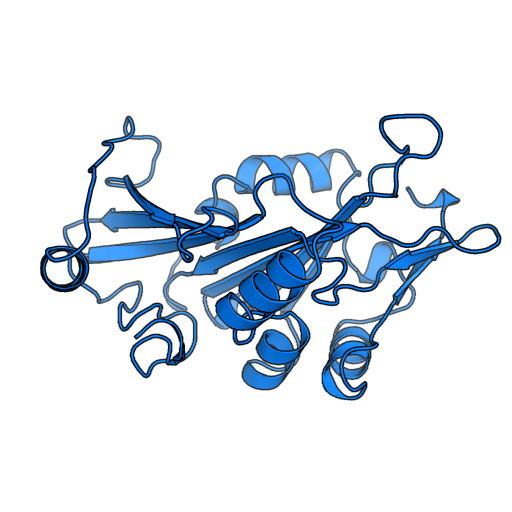00 93.38 214 THR A CA 1
ATOM 1688 C C . THR A 1 214 ? 1.681 -2.290 -20.048 1.00 93.38 214 THR A C 1
ATOM 1690 O O . THR A 1 214 ? 0.924 -2.964 -20.746 1.00 93.38 214 THR A O 1
ATOM 1693 N N . LEU A 1 215 ? 1.576 -2.259 -18.714 1.00 95.19 215 LEU A N 1
ATOM 1694 C CA . LEU A 1 215 ? 0.597 -3.030 -17.952 1.00 95.19 215 LEU A CA 1
ATOM 1695 C C . LEU A 1 215 ? -0.702 -2.247 -17.760 1.00 95.19 215 LEU A C 1
ATOM 1697 O O . LEU A 1 215 ? -0.691 -1.057 -17.452 1.00 95.19 215 LEU A O 1
ATOM 1701 N N . ASP A 1 216 ? -1.825 -2.954 -17.851 1.00 96.94 216 ASP A N 1
ATOM 1702 C CA . ASP A 1 216 ? -3.080 -2.528 -17.240 1.00 96.94 216 ASP A CA 1
ATOM 1703 C C . ASP A 1 216 ? -3.202 -3.081 -15.804 1.00 96.94 216 ASP A C 1
ATOM 1705 O O . ASP A 1 216 ? -2.351 -3.836 -15.320 1.00 96.94 216 ASP A O 1
ATOM 1709 N N . LEU A 1 217 ? -4.269 -2.702 -15.094 1.00 97.75 217 LEU A N 1
ATOM 1710 C CA . LEU A 1 217 ? -4.489 -3.112 -13.699 1.00 97.75 217 LEU A CA 1
ATOM 1711 C C . LEU A 1 217 ? -4.650 -4.637 -13.560 1.00 97.75 217 LEU A C 1
ATOM 1713 O O . LEU A 1 217 ? -4.171 -5.227 -12.590 1.00 97.75 217 LEU A O 1
ATOM 1717 N N . GLY A 1 218 ? -5.278 -5.291 -14.544 1.00 96.75 218 GLY A N 1
ATOM 1718 C CA . GLY A 1 218 ? -5.425 -6.748 -14.575 1.00 96.75 218 GLY A CA 1
ATOM 1719 C C . GLY A 1 218 ? -4.087 -7.462 -14.781 1.00 96.75 218 GLY A C 1
ATOM 1720 O O . GLY A 1 218 ? -3.777 -8.423 -14.077 1.00 96.75 218 GLY A O 1
ATOM 1721 N N . GLY A 1 219 ? -3.256 -6.965 -15.693 1.00 95.12 219 GLY A N 1
ATOM 1722 C CA . GLY A 1 219 ? -1.900 -7.441 -15.935 1.00 95.12 219 GLY A CA 1
ATOM 1723 C C . GLY A 1 219 ? -0.999 -7.256 -14.717 1.00 95.12 219 GLY A C 1
ATOM 1724 O O . GLY A 1 219 ? -0.248 -8.170 -14.373 1.00 95.12 219 GLY A O 1
ATOM 1725 N N . PHE A 1 220 ? -1.117 -6.130 -14.009 1.00 95.50 220 PHE A N 1
ATOM 1726 C CA . PHE A 1 220 ? -0.436 -5.909 -12.732 1.00 95.50 220 PHE A CA 1
ATOM 1727 C C . PHE A 1 220 ? -0.858 -6.938 -11.682 1.00 95.50 220 PHE A C 1
ATOM 1729 O O . PHE A 1 220 ? -0.006 -7.629 -11.126 1.00 95.50 220 PHE A O 1
ATOM 1736 N N . TYR A 1 221 ? -2.164 -7.118 -11.474 1.00 95.50 221 TYR A N 1
ATOM 1737 C CA . TYR A 1 221 ? -2.697 -8.134 -10.565 1.00 95.50 221 TYR A CA 1
ATOM 1738 C C . TYR A 1 221 ? -2.139 -9.534 -10.874 1.00 95.50 221 TYR A C 1
ATOM 1740 O O . TYR A 1 221 ? -1.564 -10.189 -10.001 1.00 95.50 221 TYR A O 1
ATOM 1748 N N . LEU A 1 222 ? -2.224 -9.975 -12.134 1.00 92.94 222 LEU A N 1
ATOM 1749 C CA . LEU A 1 222 ? -1.734 -11.292 -12.552 1.00 92.94 222 LEU A CA 1
ATOM 1750 C C . LEU A 1 222 ? -0.220 -11.439 -12.354 1.00 92.94 222 LEU A C 1
ATOM 1752 O O . LEU A 1 222 ? 0.234 -12.492 -11.904 1.00 92.94 222 LEU A O 1
ATOM 1756 N N . THR A 1 223 ? 0.548 -10.380 -12.630 1.00 91.94 223 THR A N 1
ATOM 1757 C CA . THR A 1 223 ? 2.009 -10.357 -12.454 1.00 91.94 223 THR A CA 1
ATOM 1758 C C . THR A 1 223 ? 2.406 -10.707 -11.025 1.00 91.94 223 THR A C 1
ATOM 1760 O O . THR A 1 223 ? 3.374 -11.440 -10.826 1.00 91.94 223 THR A O 1
ATOM 1763 N N . PHE A 1 224 ? 1.662 -10.226 -10.030 1.00 90.50 224 PHE A N 1
ATOM 1764 C CA . PHE A 1 224 ? 2.026 -10.360 -8.620 1.00 90.50 224 PHE A CA 1
ATOM 1765 C C . PHE A 1 224 ? 1.321 -11.496 -7.879 1.00 90.50 224 PHE A C 1
ATOM 1767 O O . PHE A 1 224 ? 1.882 -11.999 -6.910 1.00 90.50 224 PHE A O 1
ATOM 1774 N N . VAL A 1 225 ? 0.144 -11.936 -8.328 1.00 89.00 225 VAL A N 1
ATOM 1775 C CA . VAL A 1 225 ? -0.582 -13.046 -7.686 1.00 89.00 225 VAL A CA 1
ATOM 1776 C C . VAL A 1 225 ? -0.155 -14.414 -8.227 1.00 89.00 225 VAL A C 1
ATOM 1778 O O . VAL A 1 225 ? -0.119 -15.382 -7.472 1.00 89.00 225 VAL A O 1
ATOM 1781 N N . GLN A 1 226 ? 0.197 -14.529 -9.514 1.00 73.94 226 GLN A N 1
ATOM 1782 C CA . GLN A 1 226 ? 0.548 -15.827 -10.118 1.00 73.94 226 GLN A CA 1
ATOM 1783 C C . GLN A 1 226 ? 2.027 -16.195 -9.997 1.00 73.94 226 GLN A C 1
ATOM 1785 O O . GLN A 1 226 ? 2.389 -17.362 -10.151 1.00 73.94 226 GLN A O 1
ATOM 1790 N N . THR A 1 227 ? 2.900 -15.221 -9.750 1.00 63.09 227 THR A N 1
ATOM 1791 C CA . THR A 1 227 ? 4.326 -15.486 -9.578 1.00 63.09 227 THR A CA 1
ATOM 1792 C C . THR A 1 227 ? 4.619 -15.651 -8.093 1.00 63.09 227 THR A C 1
ATOM 1794 O O . THR A 1 227 ? 4.393 -14.739 -7.306 1.00 63.09 227 THR A O 1
ATOM 1797 N N . GLU A 1 228 ? 5.125 -16.818 -7.686 1.00 59.38 228 GLU A N 1
ATOM 1798 C CA . GLU A 1 228 ? 5.557 -17.083 -6.307 1.00 59.38 228 GLU A CA 1
ATOM 1799 C C . GLU A 1 228 ? 6.675 -16.100 -5.887 1.00 59.38 228 GLU A C 1
ATOM 1801 O O . GLU A 1 228 ? 7.865 -16.390 -6.014 1.00 59.38 228 GLU A O 1
ATOM 1806 N N . ASN A 1 229 ? 6.299 -14.909 -5.408 1.00 54.88 229 ASN A N 1
ATOM 1807 C CA . ASN A 1 229 ? 7.175 -13.853 -4.888 1.00 54.88 229 ASN A CA 1
ATOM 1808 C C . ASN A 1 229 ? 8.263 -13.341 -5.852 1.00 54.88 229 ASN A C 1
ATOM 1810 O O . ASN A 1 229 ? 9.332 -12.938 -5.402 1.00 54.88 229 ASN A O 1
ATOM 1814 N N . ARG A 1 230 ? 8.024 -13.352 -7.171 1.00 66.25 230 ARG A N 1
ATOM 1815 C CA . ARG A 1 230 ? 9.000 -12.870 -8.179 1.00 66.25 230 ARG A CA 1
ATOM 1816 C C . ARG A 1 230 ? 8.425 -11.903 -9.212 1.00 66.25 230 ARG A C 1
ATOM 1818 O O . ARG A 1 230 ? 9.058 -11.662 -10.242 1.00 66.25 230 ARG A O 1
ATOM 1825 N N . GLY A 1 231 ? 7.235 -11.371 -8.949 1.00 81.25 231 GLY A N 1
ATOM 1826 C CA . GLY A 1 231 ? 6.599 -10.390 -9.815 1.00 81.25 231 GLY A CA 1
ATOM 1827 C C . GLY A 1 231 ? 7.494 -9.166 -9.949 1.00 81.25 231 GLY A C 1
ATOM 1828 O O . GLY A 1 231 ? 7.915 -8.580 -8.953 1.00 81.25 231 GLY A O 1
ATOM 1829 N N . CYS A 1 232 ? 7.808 -8.802 -11.184 1.00 88.50 232 CYS A N 1
ATOM 1830 C CA . CYS A 1 232 ? 8.455 -7.541 -11.492 1.00 88.50 232 CYS A CA 1
ATOM 1831 C C . CYS A 1 232 ? 7.777 -6.960 -12.721 1.00 88.50 232 CYS A C 1
ATOM 1833 O O . CYS A 1 232 ? 7.438 -7.704 -13.642 1.00 88.50 232 CYS A O 1
ATOM 1835 N N . PHE A 1 233 ? 7.663 -5.643 -12.765 1.00 90.31 233 PHE A N 1
ATOM 1836 C CA . PHE A 1 233 ? 7.307 -4.929 -13.982 1.00 90.31 233 PHE A CA 1
ATOM 1837 C C . PHE A 1 233 ? 8.496 -4.102 -14.465 1.00 90.31 233 PHE A C 1
ATOM 1839 O O . PHE A 1 233 ? 9.490 -3.922 -13.751 1.00 90.31 233 PHE A O 1
ATOM 1846 N N . VAL A 1 234 ? 8.400 -3.644 -15.708 1.00 90.44 234 VAL A N 1
ATOM 1847 C CA . VAL A 1 234 ? 9.408 -2.797 -16.343 1.00 90.44 234 VAL A CA 1
ATOM 1848 C C . VAL A 1 234 ? 8.781 -1.487 -16.792 1.00 90.44 234 VAL A C 1
ATOM 1850 O O . VAL A 1 234 ? 7.615 -1.450 -17.187 1.00 90.44 234 VAL A O 1
ATOM 1853 N N . THR A 1 235 ? 9.572 -0.425 -16.741 1.00 90.19 235 THR A N 1
ATOM 1854 C CA . THR A 1 235 ? 9.216 0.915 -17.214 1.00 90.19 235 THR A CA 1
ATOM 1855 C C . THR A 1 235 ? 10.407 1.520 -17.965 1.00 90.19 235 THR A C 1
ATOM 1857 O O . THR A 1 235 ? 11.547 1.209 -17.606 1.00 90.19 235 THR A O 1
ATOM 1860 N N . PRO A 1 236 ? 10.198 2.304 -19.038 1.00 89.81 236 PRO A N 1
ATOM 1861 C CA . PRO A 1 236 ? 11.295 2.950 -19.757 1.00 89.81 236 PRO A CA 1
ATOM 1862 C C . PRO A 1 236 ? 12.043 3.943 -18.862 1.00 89.81 236 PRO A C 1
ATOM 1864 O O . PRO A 1 236 ? 11.419 4.694 -18.124 1.00 89.81 236 PRO A O 1
ATOM 1867 N N . LEU A 1 237 ? 13.373 3.976 -18.951 1.00 84.69 237 LEU A N 1
ATOM 1868 C CA . LEU A 1 237 ? 14.207 4.919 -18.205 1.00 84.69 237 LEU A CA 1
ATOM 1869 C C . LEU A 1 237 ? 13.919 6.366 -18.623 1.00 84.69 237 LEU A C 1
ATOM 1871 O O . LEU A 1 237 ? 13.684 7.195 -17.760 1.00 84.69 237 LEU A O 1
ATOM 1875 N N . ASP A 1 238 ? 13.843 6.635 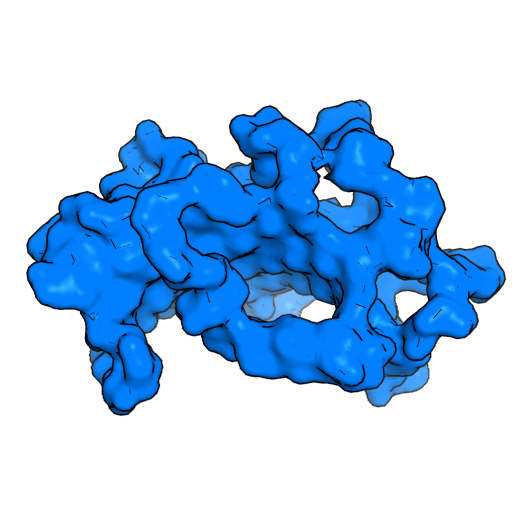-19.931 1.00 86.38 238 ASP A N 1
ATOM 1876 C CA . ASP A 1 238 ? 13.602 7.978 -20.491 1.00 86.38 238 ASP A CA 1
ATOM 1877 C C . ASP A 1 238 ? 12.175 8.516 -20.239 1.00 86.38 238 ASP A C 1
ATOM 1879 O O . ASP A 1 238 ? 11.841 9.617 -20.680 1.00 86.38 238 ASP A O 1
ATOM 1883 N N . PHE A 1 239 ? 11.308 7.729 -19.592 1.00 88.06 239 PHE A N 1
ATOM 1884 C CA . PHE A 1 239 ? 9.991 8.193 -19.155 1.00 88.06 239 PHE A CA 1
ATOM 1885 C C . PHE A 1 239 ? 10.077 9.065 -17.892 1.00 88.06 239 PHE A C 1
ATOM 1887 O O . PHE A 1 239 ? 9.238 9.949 -17.724 1.00 88.06 239 PHE A O 1
ATOM 1894 N N . TRP A 1 240 ? 11.065 8.801 -17.028 1.00 85.12 240 TRP A N 1
ATOM 1895 C CA . TRP A 1 240 ? 11.256 9.434 -15.719 1.00 85.12 240 TRP A CA 1
ATOM 1896 C C . TRP A 1 240 ? 12.313 10.540 -15.783 1.00 85.12 240 TRP A C 1
ATOM 1898 O O . TRP A 1 240 ? 12.094 11.592 -15.141 1.00 85.12 240 TRP A O 1
#

pLDDT: mean 81.32, std 13.47, range [46.47, 98.06]

Secondary structure (DSSP, 8-state):
-GGGGGG--TT-BTTB-TTT-BHHHHHHHHTTT-----PPP-SSSS-EEEEEEE-STT--EEEEEEEEEETTEEEEEEEEEEE-S-TT-HHHHHHHHHHSGGGSHHHHHHHH-S-SEEEEE--SS-SSTTPPEEEEEEEEEGGGTEEEEEEEEEEE-SSSEEEE---TTTEEEEEEEEE-TT-SS-GGGGSTTHHHHHHHHHHTSSEEHHHHSS--HHHHHHHHHSSSS---EEEEGGG-

Radius of gyration: 17.97 Å; chains: 1; bounding box: 45×37×49 Å

Sequence (240 aa):
MLSTNGGCDLPCWLGLHPGSATWEDVAYLFAPVATSEIPFPPSVVTKRYDFGLSLNRLDIVNLLLGLFEKEGVVQHIYVNYSAVNERDNPAYNASFANAVRRYSLQQILADNGVPSRVLLEIPAYPAELNAPWWFTVWVFYDELGILAEYRGEGLAHSGDQIRVCPEFSRVHGISLSLQSPESDIHIENLSNETAYIEEGLKKGWIHTLQESTTLDLGGFYLTFVQTENRGCFVTPLDFW

Foldseek 3Di:
DLLCLCVDDPPRGVNAAAPARFVVNVCVVCVVPAPDFDWDDDDPFATWGWGWDQQDPVSQKIWIWIFTDDPRGTFKIKIKIAGPDCLPDPVSLVSSCSSCVCVAPQNCCVVPPQFPFKKKFWPLDQPDDPHFIKMKIWTHRLLRQKIKIWIFGWDDDDDQKTKDQRFSSTTRMIMMMGGHSPDPDGSLVVDPCVVVQVVCVVVPRMDTCVQFFVDDSNRQSCQRNVDPRGRMGMGGSVSD